Protein AF-A0A8H6BUA9-F1 (afdb_monomer_lite)

pLDDT: mean 86.62, std 16.46, range [38.44, 98.5]

Radius of gyration: 17.76 Å; chains: 1; bounding box: 55×34×54 Å

InterPro domains:
  IPR027417 P-loop containing nucleoside triphosphate hydrolase [G3DSA:3.40.50.300] (1-200)
  IPR027417 P-loop containing nucleoside triphosphate hydrolase [SSF52540] (1-150)
  IPR032319 Clp1, P-loop domain [PF16575] (4-194)
  IPR045116 Clp1/Grc3 [PTHR12755] (1-197)

Organism: Candida albicans (NCBI:txid5476)

Sequence (212 aa):
MIIGNKNTGKSTFCKSLINELLLTNPNRPVSYLEIDPGQSEYSTPCALSLSEIVQAQFGLVALPHKNNNIVKSRVEHYFGFTSAVNAPTRYVEIIEELFNHHQTKFSQRNHLIINTPGWVKGYGKELLNQITKIINPDKLILLSNNLNQEYPDNANILQDLTYQSLSIIPGVYQLSKYSAPQIRTINKLLYFHQTTQSEHLILMIIYWIPRH

Secondary structure (DSSP, 8-state):
-EEESTTSSHHHHHHHHHHHHHHH-TTS-EEEEE--TTS-SSSSTTEEEEEEE-S---S-TTS--TT-TTEEEEEEEE---SSGGGSHHHHHHHHHHHHHHHHHHTTTT-EEEEE--S--STHHHHHHHHHHHHH--SEEEEEES---TTSHHHHHHHTT---SEEEEEE---PPPSS-HHHHHHHHHHHHHT--SSSSSHHHHTTTTS---

Foldseek 3Di:
DEAAAPQLCLVVVLLVVQQVCCVVPLPFWAWEWELQLLQDQPDDRQKTKIFTARHRDDDGSLPPPLDPCRTVDMDIDRNPDRDCVVPVVVSLVRLLVRLVVCVVPPVVGHHYDYGHDNQQ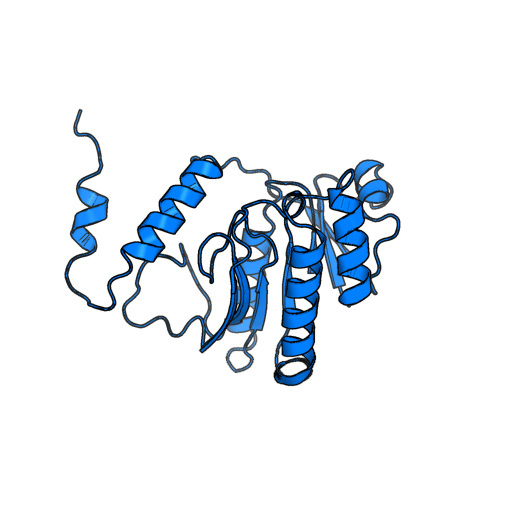DDVSLVSQLSSQVSNQEQEYEYADQDQDCPPPSNVSSPPNGHYNYYGYDHGDNDDDPDDSVRSSVVSNVSVVPNDNDDPPPVPPVVPPDPDD

Structure (mmCIF, N/CA/C/O backbone):
data_AF-A0A8H6BUA9-F1
#
_entry.id   AF-A0A8H6BUA9-F1
#
loop_
_atom_site.group_PDB
_atom_site.id
_atom_site.type_symbol
_atom_site.label_atom_id
_atom_site.label_alt_id
_atom_site.label_comp_id
_atom_site.label_asym_id
_atom_site.label_entity_id
_atom_site.label_seq_id
_atom_site.pdbx_PDB_ins_code
_atom_site.Cartn_x
_atom_site.Cartn_y
_atom_site.Cartn_z
_atom_site.occupancy
_atom_site.B_iso_or_equiv
_atom_site.auth_seq_id
_atom_site.auth_comp_id
_atom_site.auth_asym_id
_atom_site.auth_atom_id
_atom_site.pdbx_PDB_model_num
ATOM 1 N N . MET A 1 1 ? -6.323 6.403 -4.893 1.00 97.88 1 MET A N 1
ATOM 2 C CA . MET A 1 1 ? -5.193 5.446 -4.979 1.00 97.88 1 MET A CA 1
ATOM 3 C C . MET A 1 1 ? -3.937 6.179 -5.428 1.00 97.88 1 MET A C 1
ATOM 5 O O . MET A 1 1 ? -4.024 6.970 -6.359 1.00 97.88 1 MET A O 1
ATOM 9 N N . ILE A 1 2 ? -2.803 5.981 -4.749 1.00 98.19 2 ILE A N 1
ATOM 10 C CA . ILE A 1 2 ? -1.555 6.719 -4.999 1.00 98.19 2 ILE A CA 1
ATOM 11 C C . ILE A 1 2 ? -0.558 5.793 -5.697 1.00 98.19 2 ILE A C 1
ATOM 13 O O . ILE A 1 2 ? -0.227 4.744 -5.151 1.00 98.19 2 ILE A O 1
ATOM 17 N N . ILE A 1 3 ? -0.047 6.184 -6.866 1.00 97.56 3 ILE A N 1
ATOM 18 C CA . ILE A 1 3 ? 0.919 5.426 -7.676 1.00 97.56 3 ILE A CA 1
ATOM 19 C C . ILE A 1 3 ? 2.153 6.266 -8.025 1.00 97.56 3 ILE A C 1
ATOM 21 O O . ILE A 1 3 ? 2.185 7.484 -7.850 1.00 97.56 3 ILE A O 1
ATOM 25 N N . GLY A 1 4 ? 3.200 5.604 -8.511 1.00 95.94 4 GLY A N 1
ATOM 26 C CA . GLY A 1 4 ? 4.440 6.244 -8.949 1.00 95.94 4 GLY A CA 1
ATOM 27 C C . GLY A 1 4 ? 5.669 5.389 -8.664 1.00 95.94 4 GLY A C 1
ATOM 28 O O . GLY A 1 4 ? 5.615 4.424 -7.896 1.00 95.94 4 GLY A O 1
ATOM 29 N N . ASN A 1 5 ? 6.797 5.766 -9.263 1.00 93.31 5 ASN A N 1
ATOM 30 C CA . ASN A 1 5 ? 8.077 5.069 -9.116 1.00 93.31 5 ASN A CA 1
ATOM 31 C C . ASN A 1 5 ? 8.525 4.916 -7.648 1.00 93.31 5 ASN A C 1
ATOM 33 O O . ASN A 1 5 ? 7.989 5.522 -6.715 1.00 93.31 5 ASN A O 1
ATOM 37 N N . LYS A 1 6 ? 9.534 4.072 -7.412 1.00 90.06 6 LYS A N 1
ATOM 38 C CA . LYS A 1 6 ? 10.192 3.994 -6.099 1.00 90.06 6 LYS A CA 1
ATOM 39 C C . LYS A 1 6 ? 10.720 5.377 -5.697 1.00 90.06 6 LYS A C 1
ATOM 41 O O . LYS A 1 6 ? 11.181 6.133 -6.544 1.00 90.06 6 LYS A O 1
ATOM 46 N N . ASN A 1 7 ? 10.661 5.675 -4.401 1.00 87.81 7 ASN A N 1
ATOM 47 C CA . ASN A 1 7 ? 11.198 6.903 -3.805 1.00 87.81 7 ASN A CA 1
ATOM 48 C C . ASN A 1 7 ? 10.575 8.213 -4.327 1.00 87.81 7 ASN A C 1
ATOM 50 O O . ASN A 1 7 ? 11.215 9.250 -4.242 1.00 87.81 7 ASN A O 1
ATOM 54 N N . THR A 1 8 ? 9.335 8.190 -4.829 1.00 92.62 8 THR A N 1
ATOM 55 C CA . THR A 1 8 ? 8.596 9.409 -5.223 1.00 92.62 8 THR A CA 1
ATOM 56 C C . THR A 1 8 ? 7.847 10.084 -4.068 1.00 92.62 8 THR A C 1
ATOM 58 O O . THR A 1 8 ? 7.179 11.091 -4.281 1.00 92.62 8 THR A O 1
ATOM 61 N N . GLY A 1 9 ? 7.909 9.525 -2.853 1.00 92.38 9 GLY A N 1
ATOM 62 C CA . GLY A 1 9 ? 7.227 10.068 -1.672 1.00 92.38 9 GLY A CA 1
ATOM 63 C C . GLY A 1 9 ? 5.793 9.571 -1.441 1.00 92.38 9 GLY A C 1
ATOM 64 O O . GLY A 1 9 ? 5.068 10.204 -0.683 1.00 92.38 9 GLY A O 1
ATOM 65 N N . LYS A 1 10 ? 5.371 8.444 -2.040 1.00 94.19 10 LYS A N 1
ATOM 66 C CA . LYS A 1 10 ? 3.991 7.911 -1.919 1.00 94.19 10 LYS A CA 1
ATOM 67 C C . LYS A 1 10 ? 3.507 7.743 -0.477 1.00 94.19 10 LYS A C 1
ATOM 69 O O . LYS A 1 10 ? 2.462 8.286 -0.133 1.00 94.19 10 LYS A O 1
ATOM 74 N N . SER A 1 11 ? 4.274 7.059 0.373 1.00 91.62 11 SER A N 1
ATOM 75 C CA . SER A 1 11 ? 3.901 6.845 1.779 1.00 91.62 11 SER A CA 1
ATOM 76 C C . SER A 1 11 ? 3.849 8.159 2.565 1.00 91.62 11 SER A C 1
ATOM 78 O O . SER A 1 11 ? 2.960 8.357 3.388 1.00 91.62 11 SER A O 1
ATOM 80 N N . THR A 1 12 ? 4.753 9.102 2.272 1.00 91.88 12 THR A N 1
ATOM 81 C CA . THR A 1 12 ? 4.720 10.453 2.855 1.00 91.88 12 THR A CA 1
ATOM 82 C C . THR A 1 12 ? 3.460 11.200 2.435 1.00 91.88 12 THR A C 1
ATOM 84 O O . THR A 1 12 ? 2.757 11.725 3.290 1.00 91.88 12 THR A O 1
ATOM 87 N N . PHE A 1 13 ? 3.135 11.196 1.140 1.00 95.06 13 PHE A N 1
ATOM 88 C CA . PHE A 1 13 ? 1.928 11.825 0.615 1.00 95.06 13 PHE A CA 1
ATOM 89 C C . PHE A 1 13 ? 0.665 11.223 1.236 1.00 95.06 13 PHE A C 1
ATOM 91 O O . PHE A 1 13 ? -0.213 11.965 1.668 1.00 95.06 13 PHE A O 1
ATOM 98 N N . CYS A 1 14 ? 0.591 9.891 1.347 1.00 95.19 14 CYS A N 1
ATOM 99 C CA . CYS A 1 14 ? -0.528 9.218 2.002 1.00 95.19 14 CYS A CA 1
ATOM 100 C C . CYS A 1 14 ? -0.689 9.686 3.449 1.00 95.19 14 CYS A C 1
ATOM 102 O O . CYS A 1 14 ? -1.788 10.062 3.836 1.00 95.19 14 CYS A O 1
ATOM 104 N N . LYS A 1 15 ? 0.396 9.737 4.230 1.00 92.75 15 LYS A N 1
ATOM 105 C CA . LYS A 1 15 ? 0.356 10.226 5.615 1.00 92.75 15 LYS A CA 1
ATOM 106 C C . LYS A 1 15 ? -0.071 11.681 5.729 1.00 92.75 15 LYS A C 1
ATOM 108 O O . LYS A 1 15 ? -0.913 11.999 6.563 1.00 92.75 15 LYS A O 1
ATOM 113 N N . SER A 1 16 ? 0.476 12.556 4.890 1.00 94.50 16 SER A N 1
ATOM 114 C CA . SER A 1 16 ? 0.070 13.962 4.854 1.00 94.50 16 SER A CA 1
ATOM 115 C C . SER A 1 16 ? -1.417 14.105 4.531 1.00 94.50 16 SER A C 1
ATOM 117 O O . SER A 1 16 ? -2.098 14.881 5.193 1.00 94.50 16 SER A O 1
ATOM 119 N N . LEU A 1 17 ? -1.931 13.321 3.578 1.00 96.19 17 LEU A N 1
ATOM 120 C CA . LEU A 1 17 ? -3.345 13.329 3.204 1.00 96.19 17 LEU A CA 1
ATOM 121 C C . LEU A 1 17 ? -4.248 12.761 4.309 1.00 96.19 17 LEU A C 1
ATOM 123 O O . LEU A 1 17 ? -5.286 13.341 4.594 1.00 96.19 17 LEU A O 1
ATOM 127 N N . ILE A 1 18 ? -3.855 11.664 4.965 1.00 95.88 18 ILE A N 1
ATOM 128 C CA . ILE A 1 18 ? -4.584 11.115 6.121 1.00 95.88 18 ILE A CA 1
ATOM 129 C C . ILE A 1 18 ? -4.688 12.171 7.224 1.00 95.88 18 ILE A C 1
ATOM 131 O O . ILE A 1 18 ? -5.774 12.410 7.746 1.00 95.88 18 ILE A O 1
ATOM 135 N N . ASN A 1 19 ? -3.567 12.813 7.563 1.00 95.62 19 ASN A N 1
ATOM 136 C CA . ASN A 1 19 ? -3.536 13.840 8.597 1.00 95.62 19 ASN A CA 1
ATOM 137 C C . ASN A 1 19 ? -4.414 15.036 8.230 1.00 95.62 19 ASN A C 1
ATOM 139 O O . ASN A 1 19 ? -5.155 15.506 9.083 1.00 95.62 19 ASN A O 1
ATOM 143 N N . GLU A 1 20 ? -4.355 15.509 6.984 1.00 96.56 20 GLU A N 1
ATOM 144 C CA . GLU A 1 20 ? -5.219 16.594 6.512 1.00 96.56 20 GLU A CA 1
ATOM 145 C C . GLU A 1 20 ? -6.697 16.224 6.675 1.00 96.56 20 GLU A C 1
ATOM 147 O O . GLU A 1 20 ? -7.426 16.950 7.346 1.00 96.56 20 GLU A O 1
ATOM 152 N N . LEU A 1 21 ? -7.119 15.056 6.186 1.00 96.62 21 LEU A N 1
ATOM 153 C CA . LEU A 1 21 ? -8.517 14.631 6.271 1.00 96.62 21 LEU A CA 1
ATOM 154 C C . LEU A 1 21 ? -9.011 14.504 7.716 1.00 96.62 21 LEU A C 1
ATOM 156 O O . LEU A 1 21 ? -10.140 14.900 8.004 1.00 96.62 21 LEU A O 1
ATOM 160 N N . LEU A 1 22 ? -8.180 13.972 8.617 1.00 95.69 22 LEU A N 1
ATOM 161 C CA . LEU A 1 22 ? -8.516 13.821 10.036 1.00 95.69 22 LEU A CA 1
ATOM 162 C C . LEU A 1 22 ? -8.552 15.162 10.774 1.00 95.69 22 LEU A C 1
ATOM 164 O O . LEU A 1 22 ? -9.380 15.344 11.658 1.00 95.69 22 LEU A O 1
ATOM 168 N N . LEU A 1 23 ? -7.675 16.105 10.428 1.00 95.50 23 LEU A N 1
ATOM 169 C CA . LEU A 1 23 ? -7.678 17.441 11.029 1.00 95.50 23 LEU A CA 1
ATOM 170 C C . LEU A 1 23 ? -8.853 18.282 10.518 1.00 95.50 23 LEU A C 1
ATOM 172 O O . LEU A 1 23 ? -9.468 19.003 11.301 1.00 95.50 23 LEU A O 1
ATOM 176 N N . THR A 1 24 ? -9.196 18.155 9.236 1.00 96.56 24 THR A N 1
ATOM 177 C CA . THR A 1 24 ? -10.334 18.845 8.617 1.00 96.56 24 THR A CA 1
ATOM 178 C C . THR A 1 24 ? -11.670 18.226 9.043 1.00 96.56 24 THR A C 1
ATOM 180 O O . THR A 1 24 ? -12.649 18.947 9.225 1.00 96.56 24 THR A O 1
ATOM 183 N N . ASN A 1 25 ? -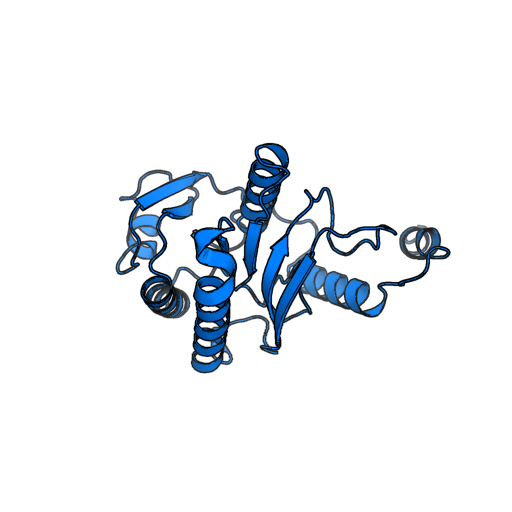11.729 16.905 9.258 1.00 94.62 25 ASN A N 1
ATOM 184 C CA . ASN A 1 25 ? -12.937 16.183 9.674 1.00 94.62 25 ASN A CA 1
ATOM 185 C C . ASN A 1 25 ? -12.674 15.233 10.863 1.00 94.62 25 ASN A C 1
ATOM 187 O O . ASN A 1 25 ? -12.710 14.012 10.688 1.00 94.62 25 ASN A O 1
ATOM 191 N N . PRO A 1 26 ? -12.502 15.749 12.095 1.00 90.38 26 PRO A N 1
ATOM 192 C CA . PRO A 1 26 ? -12.100 14.940 13.257 1.00 90.38 26 PRO A CA 1
ATOM 193 C C . PRO A 1 26 ? -13.040 13.783 13.617 1.00 90.38 26 PRO A C 1
ATOM 195 O O . PRO A 1 26 ? -12.622 12.803 14.226 1.00 90.38 26 PRO A O 1
ATOM 198 N N . ASN A 1 27 ? -14.313 13.874 13.227 1.00 91.69 27 ASN A N 1
ATOM 199 C CA . ASN A 1 27 ? -15.322 12.850 13.506 1.00 91.69 27 ASN A CA 1
ATOM 200 C C . ASN A 1 27 ? -15.403 11.758 12.427 1.00 91.69 27 ASN A C 1
ATOM 202 O O . ASN A 1 27 ? -16.223 10.846 12.547 1.00 91.69 27 ASN A O 1
ATOM 206 N N . ARG A 1 28 ? -14.599 11.850 11.360 1.00 94.75 28 ARG A N 1
ATOM 207 C CA . ARG A 1 28 ? -14.626 10.917 10.233 1.00 94.75 28 ARG A CA 1
ATOM 208 C C . ARG A 1 28 ? -13.296 10.163 10.133 1.00 94.75 28 ARG A C 1
ATOM 210 O O . ARG A 1 28 ? -12.316 10.731 9.657 1.00 94.75 28 ARG A O 1
ATOM 217 N N . PRO A 1 29 ? -13.257 8.879 10.528 1.00 95.25 29 PRO A N 1
ATOM 218 C CA . PRO A 1 29 ? -12.081 8.043 10.338 1.00 95.25 29 PRO A CA 1
ATOM 219 C C . PRO A 1 29 ? -11.667 7.929 8.867 1.00 95.25 29 PRO A C 1
ATOM 221 O O . PRO A 1 29 ? -12.485 8.033 7.947 1.00 95.25 29 PRO A O 1
ATOM 224 N N . VAL A 1 30 ? -10.387 7.639 8.650 1.00 97.06 30 VAL A N 1
ATOM 225 C CA . VAL A 1 30 ? -9.812 7.395 7.326 1.00 97.06 30 VAL A CA 1
ATOM 226 C C . VAL A 1 30 ? -9.397 5.936 7.230 1.00 97.06 30 VAL A C 1
ATOM 228 O O . VAL A 1 30 ? -8.660 5.427 8.071 1.00 97.06 30 VAL A O 1
ATOM 231 N N . SER A 1 31 ? -9.857 5.248 6.192 1.00 97.62 31 SER A N 1
ATOM 232 C CA . SER A 1 31 ? -9.409 3.898 5.881 1.00 97.62 31 SER A CA 1
ATOM 233 C C . SER A 1 31 ? -8.118 3.970 5.069 1.00 97.62 31 SER A C 1
ATOM 235 O O . SER A 1 31 ? -8.053 4.637 4.038 1.00 97.62 31 SER A O 1
ATOM 237 N N . TYR A 1 32 ? -7.082 3.277 5.530 1.00 97.06 32 TYR A N 1
ATOM 238 C CA . TYR A 1 32 ? -5.787 3.193 4.869 1.00 97.06 32 TYR A CA 1
ATOM 239 C C . TYR A 1 32 ? -5.502 1.755 4.446 1.00 97.06 32 TYR A C 1
ATOM 241 O O . TYR A 1 32 ? -5.362 0.874 5.293 1.00 97.06 32 TYR A O 1
ATOM 249 N N . LEU A 1 33 ? -5.425 1.525 3.138 1.00 97.62 33 LEU A N 1
ATOM 250 C CA . LEU A 1 33 ? -5.059 0.247 2.542 1.00 97.62 33 LEU A CA 1
ATOM 251 C C . LEU A 1 33 ? -3.597 0.305 2.083 1.00 97.62 33 LEU A C 1
ATOM 253 O O . LEU A 1 33 ? -3.255 0.978 1.110 1.00 97.62 33 LEU A O 1
ATOM 257 N N . GLU A 1 34 ? -2.737 -0.406 2.801 1.00 95.50 34 GLU A N 1
ATOM 258 C CA . GLU A 1 34 ? -1.325 -0.572 2.472 1.00 95.50 34 GLU A CA 1
ATOM 259 C C . GLU A 1 34 ? -1.146 -1.833 1.635 1.00 95.50 34 GLU A C 1
ATOM 261 O O . GLU A 1 34 ? -1.361 -2.941 2.139 1.00 95.50 34 GLU A O 1
ATOM 266 N N . ILE A 1 35 ? -0.739 -1.661 0.375 1.00 96.25 35 ILE A N 1
ATOM 267 C CA . ILE A 1 35 ? -0.428 -2.780 -0.516 1.00 96.25 35 ILE A CA 1
ATOM 268 C C . ILE A 1 35 ? 1.068 -2.870 -0.866 1.00 96.25 35 ILE A C 1
ATOM 270 O O . ILE A 1 35 ? 1.443 -3.696 -1.685 1.00 96.25 35 ILE A O 1
ATOM 274 N N . ASP A 1 36 ? 1.961 -2.078 -0.262 1.00 93.94 36 ASP A N 1
ATOM 275 C CA . ASP A 1 36 ? 3.414 -2.276 -0.358 1.00 93.94 36 ASP A CA 1
ATOM 276 C C . ASP A 1 36 ? 3.937 -3.131 0.818 1.00 93.94 36 ASP A C 1
ATOM 278 O O . ASP A 1 36 ? 4.215 -2.609 1.904 1.00 93.94 36 ASP A O 1
ATOM 282 N N . PRO A 1 37 ? 4.174 -4.444 0.625 1.00 90.75 37 PRO A N 1
ATOM 283 C CA . PRO A 1 37 ? 4.696 -5.295 1.693 1.00 90.75 37 PRO A CA 1
ATOM 284 C C . PRO A 1 37 ? 6.171 -4.998 2.017 1.00 90.75 37 PRO A C 1
ATOM 286 O O . PRO A 1 37 ? 6.724 -5.497 2.999 1.00 90.75 37 PRO A O 1
ATOM 289 N N . GLY A 1 38 ? 6.859 -4.217 1.179 1.00 87.69 38 GLY A N 1
ATOM 290 C CA . GLY A 1 38 ? 8.249 -3.837 1.362 1.00 87.69 38 GLY A CA 1
ATOM 291 C C . GLY A 1 38 ? 8.453 -2.695 2.355 1.00 87.69 38 GLY A C 1
ATOM 292 O O . GLY A 1 38 ? 9.590 -2.531 2.813 1.00 87.69 38 GLY A O 1
ATOM 293 N N . GLN A 1 39 ? 7.412 -1.919 2.672 1.00 77.69 39 GLN A N 1
ATOM 294 C CA . GLN A 1 39 ? 7.463 -0.760 3.574 1.00 77.69 39 GLN A CA 1
ATOM 295 C C . GLN A 1 39 ? 6.187 -0.626 4.429 1.00 77.69 39 GLN A C 1
ATOM 297 O O . GLN A 1 39 ? 5.646 0.466 4.571 1.00 77.69 39 GLN A O 1
ATOM 302 N N . SER A 1 40 ? 5.733 -1.728 5.035 1.00 77.00 40 SER A N 1
ATOM 303 C CA . SER A 1 40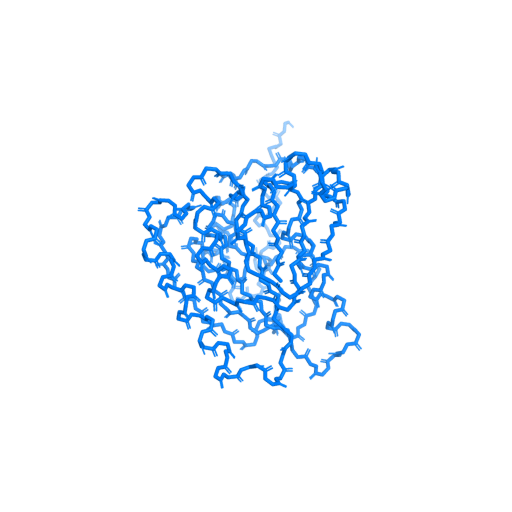 ? 4.610 -1.736 5.984 1.00 77.00 40 SER A CA 1
ATOM 304 C C . SER A 1 40 ? 4.834 -0.737 7.131 1.00 77.00 40 SER A C 1
ATOM 306 O O . SER A 1 40 ? 5.886 -0.762 7.780 1.00 77.00 40 SER A O 1
ATOM 308 N N . GLU A 1 41 ? 3.849 0.134 7.378 1.00 71.50 41 GLU A N 1
ATOM 309 C CA . GLU A 1 41 ? 3.939 1.186 8.401 1.00 71.50 41 GLU A CA 1
ATOM 310 C C . GLU A 1 41 ? 2.966 0.998 9.569 1.00 71.50 41 GLU A C 1
ATOM 312 O O . GLU A 1 41 ? 3.363 1.148 10.719 1.00 71.50 41 GLU A O 1
ATOM 317 N N . TYR A 1 42 ? 1.715 0.622 9.287 1.00 75.81 42 TYR A N 1
ATOM 318 C CA . TYR A 1 42 ? 0.659 0.398 10.290 1.00 75.81 42 TYR A CA 1
ATOM 319 C C . TYR A 1 42 ? 0.388 -1.083 10.564 1.00 75.81 42 TYR A C 1
ATOM 321 O O . TYR A 1 42 ? -0.608 -1.436 11.198 1.00 75.81 42 TYR A O 1
ATOM 329 N N . SER A 1 43 ? 1.242 -1.957 10.048 1.00 83.50 43 SER A N 1
ATOM 330 C CA . SER A 1 43 ? 1.034 -3.399 10.008 1.00 83.50 43 SER A CA 1
ATOM 331 C C . SER A 1 43 ? 2.307 -4.160 10.314 1.00 83.50 43 SER A C 1
ATOM 333 O O . SER A 1 43 ? 3.408 -3.604 10.382 1.00 83.50 43 SER A O 1
ATOM 335 N N . THR A 1 44 ? 2.133 -5.457 10.530 1.00 87.75 44 THR A N 1
ATOM 336 C CA . THR A 1 44 ? 3.245 -6.385 10.699 1.00 87.75 44 THR A CA 1
ATOM 337 C C . THR A 1 44 ? 4.164 -6.330 9.466 1.00 87.75 44 THR A C 1
ATOM 339 O O . THR A 1 44 ? 3.675 -6.226 8.336 1.00 87.75 44 THR A O 1
ATOM 342 N N . PRO A 1 45 ? 5.500 -6.406 9.624 1.00 89.12 45 PRO A N 1
ATOM 343 C CA . PRO A 1 45 ? 6.406 -6.411 8.481 1.00 89.12 45 PRO A CA 1
ATOM 344 C C . PRO A 1 45 ? 6.052 -7.497 7.456 1.00 89.12 45 PRO A C 1
ATOM 346 O O . PRO A 1 45 ? 5.851 -8.655 7.821 1.00 89.12 45 PRO A O 1
ATOM 349 N N . CYS A 1 46 ? 6.080 -7.149 6.166 1.00 91.44 46 CYS A N 1
ATOM 350 C CA . CYS A 1 46 ? 5.713 -8.043 5.054 1.00 91.44 46 CYS A CA 1
ATOM 351 C C . CYS A 1 46 ? 4.226 -8.443 5.034 1.00 91.44 46 CYS A C 1
ATOM 353 O O . CYS A 1 46 ? 3.887 -9.507 4.510 1.00 91.44 46 CYS A O 1
ATOM 355 N N . ALA A 1 47 ? 3.345 -7.618 5.602 1.00 93.31 47 ALA A N 1
ATOM 356 C CA . ALA A 1 47 ? 1.898 -7.764 5.487 1.00 93.31 47 ALA A CA 1
ATOM 357 C C . ALA A 1 47 ? 1.302 -6.698 4.560 1.00 93.31 47 ALA A C 1
ATOM 359 O O . ALA A 1 47 ? 1.862 -5.608 4.403 1.00 93.31 47 ALA A O 1
ATOM 360 N N . LEU A 1 48 ? 0.146 -7.029 3.985 1.00 96.19 48 LEU A N 1
ATOM 361 C CA . LEU A 1 48 ? -0.786 -6.058 3.409 1.00 96.19 48 LEU A CA 1
ATOM 362 C C . LEU A 1 48 ? -1.904 -5.838 4.425 1.00 96.19 48 LEU A C 1
ATOM 364 O O . LEU A 1 48 ? -2.287 -6.778 5.130 1.00 96.19 48 LEU A O 1
ATOM 368 N N . SER A 1 49 ? -2.418 -4.618 4.528 1.00 96.19 49 SER A N 1
ATOM 369 C CA . SER A 1 49 ? -3.342 -4.283 5.615 1.00 96.19 49 SER A CA 1
ATOM 370 C C . SER A 1 49 ? -4.332 -3.190 5.266 1.00 96.19 49 SER A C 1
ATOM 372 O O . SER A 1 49 ? -3.963 -2.201 4.638 1.00 96.19 49 SER A O 1
ATOM 374 N N . LEU A 1 50 ? -5.546 -3.326 5.791 1.00 97.12 50 LEU A N 1
ATOM 375 C CA . LEU A 1 50 ? -6.556 -2.282 5.884 1.00 97.12 50 LEU A CA 1
ATOM 376 C C . LEU A 1 50 ? -6.645 -1.798 7.338 1.00 97.12 50 LEU A C 1
ATOM 378 O O . LEU A 1 50 ? -6.995 -2.573 8.229 1.00 97.12 50 LEU A O 1
ATOM 382 N N . SER A 1 51 ? -6.372 -0.517 7.567 1.00 94.81 51 SER A N 1
ATOM 383 C CA . SER A 1 51 ? -6.394 0.115 8.891 1.00 94.81 51 SER A CA 1
ATOM 384 C C . SER A 1 51 ? -7.422 1.245 8.948 1.00 94.81 51 SER A C 1
ATOM 386 O O . SER A 1 51 ? -7.484 2.075 8.046 1.00 94.81 51 SER A O 1
ATOM 388 N N . GLU A 1 52 ? -8.212 1.310 10.018 1.00 95.00 52 GLU A N 1
ATOM 389 C CA . GLU A 1 52 ? -9.086 2.445 10.342 1.00 95.00 52 GLU A CA 1
ATOM 390 C C . GLU A 1 52 ? -8.305 3.439 11.210 1.00 95.00 52 GLU A C 1
ATOM 392 O O . GLU A 1 52 ? -8.087 3.200 12.400 1.00 95.00 52 GLU A O 1
ATOM 397 N N . ILE A 1 53 ? -7.865 4.543 10.607 1.00 93.81 53 ILE A N 1
ATOM 398 C CA . ILE A 1 53 ? -7.099 5.598 11.271 1.00 93.81 53 ILE A CA 1
ATOM 399 C C . ILE A 1 53 ? -8.062 6.647 11.829 1.00 93.81 53 ILE A C 1
ATOM 401 O O . ILE A 1 53 ? -8.911 7.162 11.100 1.00 93.81 53 ILE A O 1
ATOM 405 N N . VAL A 1 54 ? -7.930 6.973 13.114 1.00 93.56 54 VAL A N 1
ATOM 406 C CA . VAL A 1 54 ? -8.817 7.916 13.823 1.00 93.56 54 VAL A CA 1
ATOM 407 C C . VAL A 1 54 ? -8.087 9.111 14.434 1.00 93.56 54 VAL A C 1
ATOM 409 O O . VAL A 1 54 ? -8.734 10.027 14.927 1.00 93.56 54 VAL A O 1
ATOM 412 N N . GLN A 1 55 ? -6.754 9.137 14.395 1.00 91.25 55 GLN A N 1
ATOM 413 C CA . GLN A 1 55 ? -5.961 10.250 14.912 1.00 91.25 55 GLN A CA 1
ATOM 414 C C . GLN A 1 55 ? -4.788 10.561 13.982 1.00 91.25 55 GLN A C 1
ATOM 416 O O . GLN A 1 55 ? -4.138 9.651 13.468 1.00 91.25 55 GLN A O 1
ATOM 421 N N . ALA A 1 56 ? -4.521 11.852 13.770 1.00 90.56 56 ALA A N 1
ATOM 422 C CA . ALA A 1 56 ? -3.379 12.300 12.983 1.00 90.56 56 ALA A CA 1
ATOM 423 C C . ALA A 1 56 ? -2.064 11.845 13.630 1.00 90.56 56 ALA A C 1
ATOM 425 O O . ALA A 1 56 ? -1.899 11.903 14.852 1.00 90.56 56 ALA A O 1
ATOM 426 N N . GLN A 1 57 ? -1.112 11.423 12.801 1.00 82.62 57 GLN A N 1
ATOM 427 C CA . GLN A 1 57 ? 0.181 10.940 13.256 1.00 82.62 57 GLN A CA 1
ATOM 428 C C . GLN A 1 57 ? 1.314 11.856 12.806 1.00 82.62 57 GLN A C 1
ATOM 430 O O . GLN A 1 57 ? 1.520 12.089 11.614 1.00 82.62 57 GLN A O 1
ATOM 435 N N . PHE A 1 58 ? 2.126 12.280 13.770 1.00 80.25 58 PHE A N 1
ATOM 436 C CA . PHE A 1 58 ? 3.366 13.007 13.528 1.00 80.25 58 PHE A CA 1
ATOM 437 C C . PHE A 1 58 ? 4.557 12.138 13.948 1.00 80.25 58 PHE A C 1
ATOM 439 O O . PHE A 1 58 ? 4.576 11.593 15.049 1.00 80.25 58 PHE A O 1
ATOM 446 N N . GLY A 1 59 ? 5.550 11.994 13.068 1.00 73.81 59 GLY A N 1
ATOM 447 C CA . GLY A 1 59 ? 6.724 11.148 13.314 1.00 73.81 59 GLY A CA 1
ATOM 448 C C . GLY A 1 59 ? 6.538 9.671 12.935 1.00 73.81 59 GLY A C 1
ATOM 449 O O . GLY A 1 59 ? 5.665 9.315 12.141 1.00 73.81 59 GLY A O 1
ATOM 450 N N . LEU A 1 60 ? 7.423 8.811 13.453 1.00 64.81 60 LEU A N 1
ATOM 451 C CA . LEU A 1 60 ? 7.459 7.375 13.144 1.00 64.81 60 LEU A CA 1
ATOM 452 C C . LEU A 1 60 ? 6.335 6.621 13.878 1.00 64.81 60 LEU A C 1
ATOM 454 O O . LEU A 1 60 ? 6.224 6.761 15.094 1.00 64.81 60 LEU A O 1
ATOM 458 N N . VAL A 1 61 ? 5.577 5.764 13.166 1.00 59.62 61 VAL A N 1
ATOM 459 C CA . VAL A 1 61 ? 4.502 4.908 13.748 1.00 59.62 61 VAL A CA 1
ATOM 460 C C . VAL A 1 61 ? 5.025 4.075 14.916 1.00 59.62 61 VAL A C 1
ATOM 462 O O . VAL A 1 61 ? 4.330 3.806 15.887 1.00 59.62 61 VAL A O 1
ATOM 465 N N . ALA A 1 62 ? 6.277 3.653 14.797 1.00 54.16 62 ALA A N 1
ATOM 466 C CA . ALA A 1 62 ? 6.862 2.588 15.581 1.00 54.16 62 ALA A CA 1
ATOM 467 C C . ALA A 1 62 ? 7.452 3.050 16.930 1.00 54.16 62 ALA A C 1
ATOM 469 O O . ALA A 1 62 ? 8.081 2.256 17.627 1.00 54.16 62 ALA A O 1
ATOM 470 N N . LEU A 1 63 ? 7.248 4.315 17.314 1.00 52.81 63 LEU A N 1
ATOM 471 C CA . LEU A 1 63 ? 7.495 4.753 18.684 1.00 52.81 63 LEU A CA 1
ATOM 472 C C . LEU A 1 63 ? 6.239 4.470 19.520 1.00 52.81 63 LEU A C 1
ATOM 474 O O . LEU A 1 63 ? 5.183 5.026 19.209 1.00 52.81 63 LEU A O 1
ATOM 478 N N . PRO A 1 64 ? 6.326 3.641 20.579 1.00 44.75 64 PRO A N 1
ATOM 479 C CA . PRO A 1 64 ? 5.213 3.424 21.488 1.00 44.75 64 PRO A CA 1
ATOM 480 C C . PRO A 1 64 ? 4.954 4.730 22.238 1.00 44.75 64 PRO A C 1
ATOM 482 O O . PRO A 1 64 ? 5.565 5.029 23.263 1.00 44.75 64 PRO A O 1
ATOM 485 N N . HIS A 1 65 ? 4.066 5.558 21.700 1.00 46.19 65 HIS A N 1
ATOM 486 C CA . HIS A 1 65 ? 3.473 6.626 22.478 1.00 46.19 65 HIS A CA 1
ATOM 487 C C . HIS A 1 65 ? 2.369 5.986 23.314 1.00 46.19 65 HIS A C 1
ATOM 489 O O . HIS A 1 65 ? 1.484 5.325 22.769 1.00 46.19 65 HIS A O 1
ATOM 495 N N . LYS A 1 66 ? 2.451 6.168 24.637 1.00 41.00 66 LYS A N 1
ATOM 496 C CA . LYS A 1 66 ? 1.677 5.471 25.682 1.00 41.00 66 LYS A CA 1
ATOM 497 C C . LYS A 1 66 ? 0.148 5.418 25.487 1.00 41.00 66 LYS A C 1
ATOM 499 O O . LYS A 1 66 ? -0.491 4.677 26.214 1.00 41.00 66 LYS A O 1
ATOM 504 N N . ASN A 1 67 ? -0.424 6.162 24.534 1.00 45.50 67 ASN A N 1
ATOM 505 C CA . ASN A 1 67 ? -1.865 6.362 24.340 1.00 45.50 67 ASN A CA 1
ATOM 506 C C . ASN A 1 67 ? -2.315 6.371 22.860 1.00 45.50 67 ASN A C 1
ATOM 508 O O . ASN A 1 67 ? -3.345 6.964 22.545 1.00 45.50 67 ASN A O 1
ATOM 512 N N . ASN A 1 68 ? -1.563 5.789 21.920 1.00 57.84 68 ASN A N 1
ATOM 513 C CA . ASN A 1 68 ? -1.892 5.933 20.496 1.00 57.84 68 ASN A CA 1
ATOM 514 C C . ASN A 1 68 ? -3.058 5.035 20.048 1.00 57.84 68 ASN A C 1
ATOM 516 O O . ASN A 1 68 ? -2.863 4.027 19.374 1.00 57.84 68 ASN A O 1
ATOM 520 N N . ASN A 1 69 ? -4.285 5.498 20.295 1.00 75.69 69 ASN A N 1
ATOM 521 C CA . ASN A 1 69 ? -5.504 5.063 19.606 1.00 75.69 69 ASN A CA 1
ATOM 522 C C . ASN A 1 69 ? -5.516 5.502 18.123 1.00 75.69 69 ASN A C 1
ATOM 524 O O . ASN A 1 69 ? -6.578 5.754 17.574 1.00 75.69 69 ASN A O 1
ATOM 528 N N . ILE A 1 70 ? -4.357 5.623 17.461 1.00 86.94 70 ILE A N 1
ATOM 529 C CA . ILE A 1 70 ? -4.250 6.075 16.064 1.00 86.94 70 ILE A CA 1
ATOM 530 C C . ILE A 1 70 ? -4.992 5.115 15.143 1.00 86.94 70 ILE A C 1
ATOM 532 O O . ILE A 1 70 ? -5.766 5.554 14.297 1.00 86.94 70 ILE A O 1
ATOM 536 N N . VAL A 1 71 ? -4.761 3.813 15.320 1.00 89.19 71 VAL A N 1
ATOM 537 C CA . VAL A 1 71 ? -5.434 2.754 14.570 1.00 89.19 71 VAL A CA 1
ATOM 538 C C . VAL A 1 71 ? -6.508 2.156 15.468 1.00 89.19 71 VAL A C 1
ATOM 540 O O . VAL A 1 71 ? -6.197 1.498 16.457 1.00 89.19 71 VAL A O 1
ATOM 543 N N . LYS A 1 72 ? -7.775 2.377 15.123 1.00 90.81 72 LYS A N 1
ATOM 544 C CA . LYS A 1 72 ? -8.919 1.854 15.881 1.00 90.81 72 LYS A CA 1
ATOM 545 C C . LYS A 1 72 ? -9.187 0.384 15.576 1.00 90.81 72 LYS A C 1
ATOM 547 O O . LYS A 1 72 ? -9.547 -0.381 16.466 1.00 90.81 72 LYS A O 1
ATOM 552 N N . SER A 1 73 ? -9.032 -0.009 14.317 1.00 91.25 73 SER A N 1
ATOM 553 C CA . SER A 1 73 ? -9.175 -1.393 13.877 1.00 91.25 73 SER A CA 1
ATOM 554 C C . SER A 1 73 ? -8.247 -1.681 12.699 1.00 91.25 73 SER A C 1
ATOM 556 O O . SER A 1 73 ? -7.910 -0.780 11.928 1.00 91.25 73 SER A O 1
ATOM 558 N N . ARG A 1 74 ? -7.797 -2.934 12.578 1.00 92.31 74 ARG A N 1
ATOM 559 C CA . ARG A 1 74 ? -6.907 -3.386 11.505 1.00 92.31 74 ARG A CA 1
ATOM 560 C C . ARG A 1 74 ? -7.275 -4.796 11.066 1.00 92.31 74 ARG A C 1
ATOM 562 O O . ARG A 1 74 ? -7.478 -5.670 11.905 1.00 92.31 74 ARG A O 1
ATOM 569 N N . VAL A 1 75 ? -7.296 -5.010 9.758 1.00 94.69 75 VAL A N 1
ATOM 570 C CA . VAL A 1 75 ? -7.300 -6.332 9.127 1.00 94.69 75 VAL A CA 1
ATOM 571 C C . VAL A 1 75 ? -6.020 -6.433 8.312 1.00 94.69 75 VAL A C 1
ATOM 573 O O . VAL A 1 75 ? -5.721 -5.540 7.524 1.00 94.69 75 VAL A O 1
ATOM 576 N N . GLU A 1 76 ? -5.231 -7.480 8.522 1.00 94.88 76 GLU A N 1
ATOM 577 C CA . GLU A 1 76 ? -3.979 -7.681 7.795 1.00 94.88 76 GLU A CA 1
ATOM 578 C C . GLU A 1 76 ? -3.789 -9.143 7.412 1.00 94.88 76 GLU A C 1
ATOM 580 O O . GLU A 1 76 ? -4.223 -10.045 8.125 1.00 94.88 76 GLU A O 1
ATOM 585 N N . HIS A 1 77 ? -3.108 -9.366 6.291 1.00 96.19 77 HIS A N 1
ATOM 586 C CA . HIS A 1 77 ? -2.729 -10.692 5.822 1.00 96.19 77 HIS A CA 1
ATOM 587 C C . HIS A 1 77 ? -1.212 -10.735 5.677 1.00 96.19 77 HIS A C 1
ATOM 589 O O . HIS A 1 77 ? -0.605 -9.917 4.977 1.00 96.19 77 HIS A O 1
ATOM 595 N N . TYR A 1 78 ? -0.586 -11.708 6.339 1.00 94.69 78 TYR A N 1
ATOM 596 C CA . TYR A 1 78 ? 0.852 -11.907 6.233 1.00 94.69 78 TYR A CA 1
ATOM 597 C C . TYR A 1 78 ? 1.209 -12.460 4.851 1.00 94.69 78 TYR A C 1
ATOM 599 O O . TYR A 1 78 ? 0.935 -13.622 4.536 1.00 94.69 78 TYR A O 1
ATOM 607 N N . PHE A 1 79 ? 1.841 -11.626 4.027 1.00 95.62 79 PHE A N 1
ATOM 608 C CA . PHE A 1 79 ? 2.250 -11.996 2.678 1.00 95.62 79 PHE A CA 1
ATOM 609 C C . PHE A 1 79 ? 3.572 -12.777 2.683 1.00 95.62 79 PHE A C 1
ATOM 611 O O . PHE A 1 79 ? 3.722 -13.748 1.943 1.00 95.62 79 PHE A O 1
ATOM 618 N N . GLY A 1 80 ? 4.511 -12.398 3.556 1.00 93.00 80 GLY A N 1
ATOM 619 C CA . GLY A 1 80 ? 5.777 -13.111 3.782 1.00 93.00 80 GLY A CA 1
ATOM 620 C C . GLY A 1 80 ? 6.923 -12.736 2.842 1.00 93.00 80 GLY A C 1
ATOM 621 O O . GLY A 1 80 ? 8.076 -13.058 3.120 1.00 93.00 80 GLY A O 1
ATOM 622 N N . PHE A 1 81 ? 6.645 -11.974 1.785 1.00 93.50 81 PHE A N 1
ATOM 623 C CA . PHE A 1 81 ? 7.659 -11.420 0.889 1.00 93.50 81 PHE A CA 1
ATOM 624 C C . PHE A 1 81 ? 7.656 -9.896 0.950 1.00 93.50 81 PHE A C 1
ATOM 626 O O . PHE A 1 81 ? 6.653 -9.278 1.271 1.00 93.50 81 PHE A O 1
ATOM 633 N N . THR A 1 82 ? 8.772 -9.264 0.592 1.00 90.94 82 THR A N 1
ATOM 634 C CA . THR A 1 82 ? 8.865 -7.787 0.518 1.00 90.94 82 THR A CA 1
ATOM 635 C C . THR A 1 82 ? 8.470 -7.239 -0.855 1.00 90.94 82 THR A C 1
ATOM 637 O O . THR A 1 82 ? 8.687 -6.067 -1.156 1.00 90.94 82 THR A O 1
ATOM 640 N N . SER A 1 83 ? 7.979 -8.118 -1.727 1.00 90.38 83 SER A N 1
ATOM 641 C CA . SER A 1 83 ? 7.924 -7.911 -3.162 1.00 90.38 83 SER A CA 1
ATOM 642 C C . SER A 1 83 ? 6.813 -8.794 -3.745 1.00 90.38 83 SER A C 1
ATOM 644 O O . SER A 1 83 ? 6.878 -10.018 -3.665 1.00 90.38 83 SER A O 1
ATOM 646 N N . ALA A 1 84 ? 5.779 -8.174 -4.323 1.00 89.00 84 ALA A N 1
ATOM 647 C CA . ALA A 1 84 ? 4.609 -8.857 -4.881 1.00 89.00 84 ALA A CA 1
ATOM 648 C C . ALA A 1 84 ? 4.923 -9.905 -5.974 1.00 89.00 84 ALA A C 1
ATOM 650 O O . ALA A 1 84 ? 4.206 -10.892 -6.083 1.00 89.00 84 ALA A O 1
ATOM 651 N N . VAL A 1 85 ? 6.025 -9.772 -6.729 1.00 89.88 85 VAL A N 1
ATOM 652 C CA . VAL A 1 85 ? 6.419 -10.727 -7.782 1.00 89.88 85 VAL A CA 1
ATOM 653 C C . VAL A 1 85 ? 6.775 -12.105 -7.232 1.00 89.88 85 VAL A C 1
ATOM 655 O O . VAL A 1 85 ? 6.819 -13.064 -7.991 1.00 89.88 85 VAL A O 1
ATOM 658 N N . ASN A 1 86 ? 7.038 -12.223 -5.928 1.00 92.81 86 ASN A N 1
ATOM 659 C CA . ASN A 1 86 ? 7.364 -13.505 -5.313 1.00 92.81 86 ASN A CA 1
ATOM 660 C C . ASN A 1 86 ? 6.146 -14.429 -5.178 1.00 92.81 86 ASN A C 1
ATOM 662 O O . ASN A 1 86 ? 6.319 -15.642 -5.144 1.00 92.81 86 ASN A O 1
ATOM 666 N N . ALA A 1 87 ? 4.935 -13.871 -5.104 1.00 95.81 87 ALA A N 1
ATOM 667 C CA . ALA A 1 87 ? 3.687 -14.629 -5.053 1.00 95.81 87 ALA A CA 1
ATOM 668 C C . ALA A 1 87 ? 2.528 -13.771 -5.608 1.00 95.81 87 ALA A C 1
ATOM 670 O O . ALA A 1 87 ? 1.666 -13.335 -4.844 1.00 95.81 87 ALA A O 1
ATOM 671 N N . PRO A 1 88 ? 2.518 -13.483 -6.924 1.00 95.62 88 PRO A N 1
ATOM 672 C CA . PRO A 1 88 ? 1.634 -12.484 -7.530 1.00 95.62 88 PRO A CA 1
ATOM 673 C C . PRO A 1 88 ? 0.147 -12.813 -7.376 1.00 95.62 88 PRO A C 1
ATOM 675 O O . PRO A 1 88 ? -0.625 -11.927 -7.030 1.00 95.62 88 PRO A O 1
ATOM 678 N N . THR A 1 89 ? -0.247 -14.078 -7.557 1.00 96.62 89 THR A N 1
ATOM 679 C CA . THR A 1 89 ? -1.642 -14.516 -7.386 1.00 96.62 89 THR A CA 1
ATOM 680 C C . THR A 1 89 ? -2.125 -14.252 -5.962 1.00 96.62 89 THR A C 1
ATOM 682 O O . THR A 1 89 ? -3.082 -13.514 -5.764 1.00 96.62 89 THR A O 1
ATOM 685 N N . ARG A 1 90 ? -1.369 -14.730 -4.964 1.00 97.44 90 ARG A N 1
ATOM 686 C CA . ARG A 1 90 ? -1.669 -14.510 -3.543 1.00 97.44 90 ARG A CA 1
ATOM 687 C C . ARG A 1 90 ? -1.699 -13.028 -3.169 1.00 97.44 90 ARG A C 1
ATOM 689 O O . ARG A 1 90 ? -2.482 -12.613 -2.324 1.00 97.44 90 ARG A O 1
ATOM 696 N N . TYR A 1 91 ? -0.820 -12.226 -3.764 1.00 97.62 91 TYR A N 1
ATOM 697 C CA . TYR A 1 91 ? -0.795 -10.784 -3.545 1.00 97.62 91 TYR A CA 1
ATOM 698 C C . TYR A 1 91 ? -2.097 -10.120 -4.016 1.00 97.62 91 TYR A C 1
ATOM 700 O O . TYR A 1 91 ? -2.663 -9.316 -3.280 1.00 97.62 91 TYR A O 1
ATOM 708 N N . VAL A 1 92 ? -2.589 -10.480 -5.206 1.00 97.81 92 VAL A N 1
ATOM 709 C CA . VAL A 1 92 ? -3.853 -9.958 -5.748 1.00 97.81 92 VAL A CA 1
ATOM 710 C C . VAL A 1 92 ? -5.056 -10.452 -4.937 1.00 97.81 92 VAL A C 1
ATOM 712 O O . VAL A 1 92 ? -5.896 -9.631 -4.581 1.00 97.81 92 VAL A O 1
ATOM 715 N N . GLU A 1 93 ? -5.093 -11.736 -4.562 1.00 98.25 93 GLU A N 1
ATOM 716 C CA . GLU A 1 93 ? -6.149 -12.322 -3.713 1.00 98.25 93 GLU A CA 1
ATOM 717 C C . GLU A 1 93 ? -6.294 -11.569 -2.382 1.00 98.25 93 GLU A C 1
ATOM 719 O O . GLU A 1 93 ? -7.388 -11.150 -2.014 1.00 98.25 93 GLU A O 1
ATOM 724 N N . ILE A 1 94 ? -5.178 -11.304 -1.690 1.00 98.31 94 ILE A N 1
ATOM 725 C CA . ILE A 1 94 ? -5.196 -10.546 -0.429 1.00 98.31 94 ILE A CA 1
ATOM 726 C C . ILE A 1 94 ? -5.755 -9.130 -0.637 1.00 98.31 94 ILE A C 1
ATOM 728 O O . ILE A 1 94 ? -6.497 -8.623 0.206 1.00 98.31 94 ILE A O 1
ATOM 732 N N . ILE A 1 95 ? -5.382 -8.455 -1.729 1.00 98.38 95 ILE A N 1
ATOM 733 C CA . ILE A 1 95 ? -5.870 -7.098 -2.015 1.00 98.38 95 ILE A CA 1
ATOM 734 C C . ILE A 1 95 ? -7.376 -7.110 -2.254 1.00 98.38 95 ILE A C 1
ATOM 736 O O . ILE A 1 95 ? -8.072 -6.237 -1.738 1.00 98.38 95 ILE A O 1
ATOM 740 N N . GLU A 1 96 ? -7.874 -8.086 -3.009 1.00 98.50 96 GLU A N 1
ATOM 741 C CA . GLU A 1 96 ? -9.300 -8.258 -3.265 1.00 98.50 96 GLU A CA 1
ATOM 742 C C . GLU A 1 96 ? -10.074 -8.517 -1.965 1.00 98.50 96 GLU A C 1
ATOM 744 O O . GLU A 1 96 ? -11.071 -7.844 -1.701 1.00 98.50 96 GLU A O 1
ATOM 749 N N . GLU A 1 97 ? -9.581 -9.400 -1.091 1.00 98.38 97 GLU A N 1
ATOM 750 C CA . GLU A 1 97 ? -10.178 -9.663 0.225 1.00 98.38 97 GLU A CA 1
ATOM 751 C C . GLU A 1 97 ? -10.233 -8.403 1.105 1.00 98.38 97 GLU A C 1
ATOM 753 O O . GLU A 1 97 ? -11.288 -8.060 1.652 1.00 98.38 97 GLU A O 1
ATOM 758 N N . LEU A 1 98 ? -9.119 -7.670 1.214 1.00 98.19 98 LEU A N 1
ATOM 759 C CA . LEU A 1 98 ? -9.043 -6.430 1.992 1.00 98.19 98 LEU A CA 1
ATOM 760 C C . LEU A 1 98 ? -9.949 -5.335 1.415 1.00 98.19 98 LEU A C 1
ATOM 762 O O . LEU A 1 98 ? -10.610 -4.614 2.168 1.00 98.19 98 LEU A O 1
ATOM 766 N N . PHE A 1 99 ? -10.013 -5.210 0.089 1.00 98.25 99 PHE A N 1
ATOM 767 C CA . PHE A 1 99 ? -10.883 -4.245 -0.575 1.00 98.25 99 PHE A CA 1
ATOM 768 C C . PHE A 1 99 ? -12.362 -4.594 -0.375 1.00 98.25 99 PHE A C 1
ATOM 770 O O . PHE A 1 99 ? -13.145 -3.729 0.017 1.00 98.25 99 PHE A O 1
ATOM 777 N N . ASN A 1 100 ? -12.746 -5.862 -0.514 1.00 97.75 100 ASN A N 1
ATOM 778 C CA . ASN A 1 100 ? -14.106 -6.326 -0.232 1.00 97.75 100 ASN A CA 1
ATOM 779 C C . ASN A 1 100 ? -14.494 -6.090 1.238 1.00 97.75 100 ASN A C 1
ATOM 781 O O . ASN A 1 100 ? -15.615 -5.662 1.538 1.00 97.75 100 ASN A O 1
ATOM 785 N N . HIS A 1 101 ? -13.556 -6.270 2.172 1.00 96.94 101 HIS A N 1
ATOM 786 C CA . HIS A 1 101 ? -13.765 -5.916 3.577 1.00 96.94 101 HIS A CA 1
ATOM 787 C C . HIS A 1 101 ? -14.022 -4.414 3.767 1.00 96.94 101 HIS A C 1
ATOM 789 O O . HIS A 1 101 ? -14.899 -4.023 4.542 1.00 96.94 101 HIS A O 1
ATOM 795 N N . HIS A 1 102 ? -13.292 -3.559 3.044 1.00 97.25 102 HIS A N 1
ATOM 796 C CA . HIS A 1 102 ? -13.550 -2.121 3.042 1.00 97.25 102 HIS A CA 1
ATOM 797 C C . HIS A 1 102 ? -14.954 -1.804 2.518 1.00 97.25 102 HIS A C 1
ATOM 799 O O . HIS A 1 102 ? -15.713 -1.084 3.172 1.00 97.25 102 HIS A O 1
ATOM 805 N N . GLN A 1 103 ? -15.314 -2.368 1.365 1.00 96.06 103 GLN A N 1
ATOM 806 C CA . GLN A 1 103 ? -16.585 -2.088 0.704 1.00 96.06 103 GLN A CA 1
ATOM 807 C C . GLN A 1 103 ? -17.786 -2.457 1.577 1.00 96.06 103 GLN A C 1
ATOM 809 O O . GLN A 1 103 ? -18.751 -1.695 1.651 1.00 96.06 103 GLN A O 1
ATOM 814 N N . THR A 1 104 ? -17.699 -3.577 2.292 1.00 94.38 104 THR A N 1
ATOM 815 C CA . THR A 1 104 ? -18.777 -4.072 3.158 1.00 94.38 104 THR A CA 1
ATOM 816 C C . THR A 1 104 ? -18.918 -3.295 4.468 1.00 94.38 104 THR A C 1
ATOM 818 O O . THR A 1 104 ? -20.041 -3.083 4.922 1.00 94.38 104 THR A O 1
ATOM 821 N N . LYS A 1 105 ? -17.815 -2.854 5.090 1.00 92.50 105 LYS A N 1
ATOM 822 C CA . LYS A 1 105 ? -17.854 -2.239 6.433 1.00 92.50 105 LYS A CA 1
ATOM 823 C C . LYS A 1 105 ? -17.697 -0.721 6.477 1.00 92.50 105 LYS A C 1
ATOM 825 O O . LYS A 1 105 ? -18.193 -0.098 7.417 1.00 92.50 105 LYS A O 1
ATOM 830 N N . PHE A 1 106 ? -16.990 -0.129 5.517 1.00 90.38 106 PHE A N 1
ATOM 831 C CA . PHE A 1 106 ? -16.467 1.237 5.641 1.00 90.38 106 PHE A CA 1
ATOM 832 C C . PHE A 1 106 ? -16.808 2.165 4.468 1.00 90.38 106 PHE A C 1
ATOM 834 O O . PHE A 1 106 ? -16.722 3.377 4.655 1.00 90.38 106 PHE A O 1
ATOM 841 N N . SER A 1 107 ? -17.249 1.644 3.314 1.00 80.50 107 SER A N 1
ATOM 842 C CA . SER A 1 107 ? -17.483 2.418 2.073 1.00 80.50 107 SER A CA 1
ATOM 843 C C . SER A 1 107 ? -18.310 3.696 2.243 1.00 80.50 107 SER A C 1
ATOM 845 O O . SER A 1 107 ? -17.993 4.720 1.650 1.00 80.50 107 SER A O 1
ATOM 847 N N . GLN A 1 108 ? -19.345 3.664 3.085 1.00 83.31 108 GLN A N 1
ATOM 848 C CA . GLN A 1 108 ? -20.217 4.819 3.336 1.00 83.31 108 GLN A CA 1
ATOM 849 C C . GLN A 1 108 ? -19.699 5.757 4.437 1.00 83.31 108 GLN A C 1
ATOM 851 O O . GLN A 1 108 ? -20.216 6.856 4.622 1.00 83.31 108 GLN A O 1
ATOM 856 N N . ARG A 1 109 ? -18.696 5.328 5.209 1.00 84.12 109 ARG A N 1
ATOM 857 C CA . ARG A 1 109 ? -18.230 6.021 6.419 1.00 84.12 109 ARG A CA 1
ATOM 858 C C . ARG A 1 109 ? -16.902 6.729 6.204 1.00 84.12 109 ARG A C 1
ATOM 860 O O . ARG A 1 109 ? -16.772 7.893 6.574 1.00 84.12 109 ARG A O 1
ATOM 867 N N . ASN A 1 110 ? -15.944 6.081 5.549 1.00 92.31 110 ASN A N 1
ATOM 868 C CA . ASN A 1 110 ? -14.554 6.528 5.540 1.00 92.31 110 ASN A CA 1
ATOM 869 C C . ASN A 1 110 ? -14.084 6.877 4.126 1.00 92.31 110 ASN A C 1
ATOM 871 O O . ASN A 1 110 ? -14.517 6.277 3.146 1.00 92.31 110 ASN A O 1
ATOM 875 N N . HIS A 1 111 ? -13.152 7.824 4.019 1.00 95.69 111 HIS A N 1
ATOM 876 C CA . HIS A 1 111 ? -12.345 7.942 2.806 1.00 95.69 111 HIS A CA 1
ATOM 877 C C . HIS A 1 111 ? -11.324 6.801 2.759 1.00 95.69 111 HIS A C 1
ATOM 879 O O . HIS A 1 111 ? -10.718 6.492 3.785 1.00 95.69 111 HIS A O 1
ATOM 885 N N . LEU A 1 112 ? -11.112 6.212 1.578 1.00 97.88 112 LEU A N 1
ATOM 886 C CA . LEU A 1 112 ? -10.107 5.173 1.363 1.00 97.88 112 LEU A CA 1
ATOM 887 C C . LEU A 1 112 ? -8.856 5.746 0.691 1.00 97.88 112 LEU A C 1
ATOM 889 O O . LEU A 1 112 ? -8.883 6.181 -0.462 1.00 97.88 112 LEU A O 1
ATOM 893 N N . ILE A 1 113 ? -7.733 5.684 1.398 1.00 98.06 113 ILE A N 1
ATOM 894 C CA . ILE A 1 113 ? -6.407 5.996 0.868 1.00 98.06 113 ILE A CA 1
ATOM 895 C C . ILE A 1 113 ? -5.666 4.685 0.644 1.00 98.06 113 ILE A C 1
ATOM 897 O O . ILE A 1 113 ? -5.591 3.850 1.538 1.00 98.06 113 ILE A O 1
ATOM 901 N N . ILE A 1 114 ? -5.115 4.510 -0.557 1.00 98.00 114 ILE A N 1
ATOM 902 C CA . ILE A 1 114 ? -4.437 3.275 -0.965 1.00 98.00 114 ILE A CA 1
ATOM 903 C C . ILE A 1 114 ? -3.000 3.615 -1.343 1.00 98.00 114 ILE A C 1
ATOM 905 O O . ILE A 1 114 ? -2.792 4.311 -2.346 1.00 98.00 114 ILE A O 1
ATOM 909 N N . ASN A 1 115 ? -2.038 3.140 -0.552 1.00 97.06 115 ASN A N 1
ATOM 910 C CA . ASN A 1 115 ? -0.613 3.242 -0.858 1.00 97.06 115 ASN A CA 1
ATOM 911 C C . ASN A 1 115 ? -0.157 2.011 -1.637 1.00 97.06 115 ASN A C 1
ATOM 913 O O . ASN A 1 115 ? -0.474 0.889 -1.256 1.00 97.06 115 ASN A O 1
ATOM 917 N N . THR A 1 116 ? 0.587 2.226 -2.720 1.00 95.69 116 THR A N 1
ATOM 918 C CA . THR A 1 116 ? 1.003 1.166 -3.647 1.00 95.69 116 THR A CA 1
ATOM 919 C C . THR A 1 116 ? 2.522 0.996 -3.672 1.00 95.69 116 THR A C 1
AT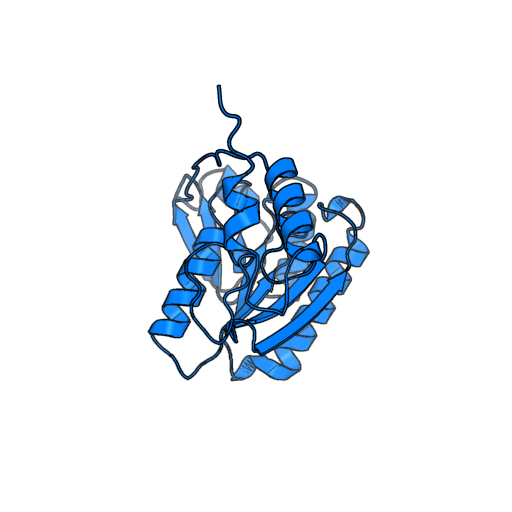OM 921 O O . THR A 1 116 ? 3.251 1.956 -3.392 1.00 95.69 116 THR A O 1
ATOM 924 N N . PRO A 1 117 ? 3.044 -0.186 -4.054 1.00 93.25 117 PRO A N 1
ATOM 925 C CA . PRO A 1 117 ? 4.474 -0.354 -4.259 1.00 93.25 117 PRO A CA 1
ATOM 926 C C . PRO A 1 117 ? 4.969 0.487 -5.439 1.00 93.25 117 PRO A C 1
ATOM 928 O O . PRO A 1 117 ? 4.231 0.851 -6.351 1.00 93.25 117 PRO A O 1
ATOM 931 N N . GLY A 1 118 ? 6.271 0.780 -5.463 1.00 90.81 118 GLY A N 1
ATOM 932 C CA . GLY A 1 118 ? 6.903 1.565 -6.536 1.00 90.81 118 GLY A CA 1
ATOM 933 C C . GLY A 1 118 ? 7.077 0.835 -7.873 1.00 90.81 118 GLY A C 1
ATOM 934 O O . GLY A 1 118 ? 8.093 1.030 -8.539 1.00 90.81 118 GLY A O 1
ATOM 935 N N . TRP A 1 119 ? 6.172 -0.072 -8.222 1.00 88.25 119 TRP A N 1
ATOM 936 C CA . TRP A 1 119 ? 6.301 -0.997 -9.343 1.00 88.25 119 TRP A CA 1
ATOM 937 C C . TRP A 1 119 ? 5.354 -0.611 -10.466 1.00 88.25 119 TRP A C 1
ATOM 939 O O . TRP A 1 119 ? 4.227 -1.079 -10.542 1.00 88.25 119 TRP A O 1
ATOM 949 N N . VAL A 1 120 ? 5.836 0.266 -11.336 1.00 89.56 120 VAL A N 1
ATOM 950 C CA . VAL A 1 120 ? 5.019 0.881 -12.391 1.00 89.56 120 VAL A CA 1
ATOM 951 C C . VAL A 1 120 ? 5.523 0.547 -13.801 1.00 89.56 120 VAL A C 1
ATOM 953 O O . VAL A 1 120 ? 5.095 1.157 -14.770 1.00 89.56 120 VAL A O 1
ATOM 956 N N . LYS A 1 121 ? 6.457 -0.408 -13.921 1.00 90.56 121 LYS A N 1
ATOM 957 C CA . LYS A 1 121 ? 7.075 -0.848 -15.185 1.00 90.56 121 LYS A CA 1
ATOM 958 C C . LYS A 1 121 ? 7.128 -2.378 -15.259 1.00 90.56 121 LYS A C 1
ATOM 960 O O . LYS A 1 121 ? 7.156 -3.042 -14.218 1.00 90.56 121 LYS A O 1
ATOM 965 N N . GLY A 1 122 ? 7.188 -2.919 -16.479 1.00 91.62 122 GLY A N 1
ATOM 966 C CA . GLY A 1 122 ? 7.263 -4.364 -16.739 1.00 91.62 122 GLY A CA 1
ATOM 967 C C . GLY A 1 122 ? 6.139 -5.141 -16.048 1.00 91.62 122 GLY A C 1
ATOM 968 O O . GLY A 1 122 ? 5.025 -4.639 -15.929 1.00 91.62 122 GLY A O 1
ATOM 969 N N . TYR A 1 123 ? 6.455 -6.314 -15.495 1.00 90.88 123 TYR A N 1
ATOM 970 C CA . TYR A 1 123 ? 5.483 -7.160 -14.785 1.00 90.88 123 TYR A CA 1
ATOM 971 C C . TYR A 1 123 ? 4.797 -6.464 -13.592 1.00 90.88 123 TYR A C 1
ATOM 973 O O . TYR A 1 123 ? 3.646 -6.736 -13.264 1.00 90.88 123 TYR A O 1
ATOM 981 N N . GLY A 1 124 ? 5.474 -5.503 -12.954 1.00 91.88 124 GLY A N 1
ATOM 982 C CA . GLY A 1 124 ? 4.870 -4.694 -11.894 1.00 91.88 124 GLY A CA 1
ATOM 983 C C . GLY A 1 124 ? 3.684 -3.858 -12.380 1.00 91.88 124 GLY A C 1
ATOM 984 O O . GLY A 1 124 ? 2.689 -3.731 -11.668 1.00 91.88 124 GLY A O 1
ATOM 985 N N . LYS A 1 125 ? 3.764 -3.345 -13.615 1.00 94.19 125 LYS A N 1
ATOM 986 C CA . LYS A 1 125 ? 2.664 -2.624 -14.262 1.00 94.19 125 LYS A CA 1
ATOM 987 C C . LYS A 1 125 ? 1.483 -3.556 -14.529 1.00 94.19 125 LYS A C 1
ATOM 989 O O . LYS A 1 125 ? 0.351 -3.176 -14.272 1.00 94.19 125 LYS A O 1
ATOM 994 N N . GLU A 1 126 ? 1.730 -4.781 -14.985 1.00 94.81 126 GLU A N 1
ATOM 995 C CA . GLU A 1 126 ? 0.660 -5.758 -15.224 1.00 94.81 126 GLU A CA 1
ATOM 996 C C . GLU A 1 126 ? -0.131 -6.058 -13.944 1.00 94.81 126 GLU A C 1
ATOM 998 O O . GLU A 1 126 ? -1.363 -6.055 -13.962 1.00 94.81 126 GLU A O 1
ATOM 1003 N N . LEU A 1 127 ? 0.561 -6.214 -12.810 1.00 95.81 127 LEU A N 1
ATOM 1004 C CA . LEU A 1 127 ? -0.090 -6.336 -11.503 1.00 95.81 127 LEU A CA 1
ATOM 1005 C C . LEU A 1 127 ? -0.880 -5.074 -11.141 1.00 95.81 127 LEU A C 1
ATOM 1007 O O . LEU A 1 127 ? -2.016 -5.171 -10.686 1.00 95.81 127 LEU A O 1
ATOM 1011 N N . LEU A 1 128 ? -0.320 -3.884 -11.372 1.00 96.50 128 LEU A N 1
ATOM 1012 C CA . LEU A 1 128 ? -1.023 -2.624 -11.128 1.00 96.50 128 LEU A CA 1
ATOM 1013 C C . LEU A 1 128 ? -2.299 -2.495 -11.982 1.00 96.50 128 LEU A C 1
ATOM 1015 O O . LEU A 1 128 ? -3.328 -2.038 -11.481 1.00 96.50 128 LEU A O 1
ATOM 1019 N N . ASN A 1 129 ? -2.272 -2.954 -13.235 1.00 96.88 129 ASN A N 1
ATOM 1020 C CA . ASN A 1 129 ? -3.444 -3.012 -14.109 1.00 96.88 129 ASN A CA 1
ATOM 1021 C C . ASN A 1 129 ? -4.527 -3.936 -13.531 1.00 96.88 129 ASN A C 1
ATOM 1023 O O . ASN A 1 129 ? -5.699 -3.572 -13.518 1.00 96.88 129 ASN A O 1
ATOM 1027 N N . GLN A 1 130 ? -4.160 -5.115 -13.019 1.00 97.38 130 GLN A N 1
ATOM 1028 C CA . GLN A 1 130 ? -5.118 -6.023 -12.371 1.00 97.38 130 GLN A CA 1
ATOM 1029 C C . GLN A 1 130 ? -5.733 -5.390 -11.116 1.00 97.38 130 GLN A C 1
ATOM 1031 O O . GLN A 1 130 ? -6.950 -5.379 -10.952 1.00 97.38 130 GLN A O 1
ATOM 1036 N N . ILE A 1 131 ? -4.903 -4.783 -10.269 1.00 97.94 131 ILE A N 1
ATOM 1037 C CA . ILE A 1 131 ? -5.336 -4.140 -9.022 1.00 97.94 131 ILE A CA 1
ATOM 1038 C C . ILE A 1 131 ? -6.274 -2.962 -9.301 1.00 97.94 131 ILE A C 1
ATOM 1040 O O . ILE A 1 131 ? -7.291 -2.809 -8.631 1.00 97.94 131 ILE A O 1
ATOM 1044 N N . THR A 1 132 ? -5.967 -2.131 -10.299 1.00 98.19 132 THR A N 1
ATOM 1045 C CA . THR A 1 132 ? -6.836 -0.999 -10.659 1.00 98.19 132 THR A CA 1
ATOM 1046 C C . THR A 1 132 ? -8.172 -1.442 -11.247 1.00 98.19 132 THR A C 1
ATOM 1048 O O . THR A 1 132 ? -9.163 -0.759 -11.017 1.00 98.19 132 THR A O 1
ATOM 1051 N N . LYS A 1 133 ? -8.245 -2.598 -11.920 1.00 98.12 133 LYS A N 1
ATOM 1052 C CA . LYS A 1 133 ? -9.521 -3.192 -12.357 1.00 98.12 133 LYS A CA 1
ATOM 1053 C C . LYS A 1 133 ? -10.378 -3.674 -11.186 1.00 98.12 133 LYS A C 1
ATOM 1055 O O . LYS A 1 133 ? -11.584 -3.465 -11.210 1.00 98.12 133 LYS A O 1
ATOM 1060 N N . ILE A 1 134 ? -9.760 -4.278 -10.168 1.00 97.81 134 ILE A N 1
ATOM 1061 C CA . ILE A 1 134 ? -10.453 -4.722 -8.945 1.00 97.81 134 ILE A CA 1
ATOM 1062 C C . ILE A 1 134 ? -10.978 -3.517 -8.157 1.00 97.81 134 ILE A C 1
ATOM 1064 O O . ILE A 1 134 ? -12.124 -3.501 -7.719 1.00 97.81 134 ILE A O 1
ATOM 1068 N N . ILE A 1 135 ? -10.135 -2.496 -7.982 1.00 97.88 135 ILE A N 1
ATOM 1069 C CA . ILE A 1 135 ? -10.431 -1.353 -7.110 1.00 97.88 135 ILE A CA 1
ATOM 1070 C C . ILE A 1 135 ? -11.300 -0.299 -7.807 1.00 97.88 135 ILE A C 1
ATOM 1072 O O . ILE A 1 135 ? -12.103 0.351 -7.145 1.00 97.88 135 ILE A O 1
ATOM 1076 N N . ASN A 1 136 ? -11.110 -0.090 -9.114 1.00 97.75 136 ASN A N 1
ATOM 1077 C CA . ASN A 1 136 ? -11.702 0.993 -9.906 1.00 97.75 136 ASN A CA 1
ATOM 1078 C C . ASN A 1 136 ? -11.684 2.361 -9.178 1.00 97.75 136 ASN A C 1
ATOM 1080 O O . ASN A 1 136 ? -12.736 2.909 -8.845 1.00 97.75 136 ASN A O 1
ATOM 1084 N N . PRO A 1 137 ? -10.494 2.912 -8.867 1.00 97.94 137 PRO A N 1
ATOM 1085 C CA . PRO A 1 137 ? -10.374 4.085 -8.010 1.00 97.94 137 PRO A CA 1
ATOM 1086 C C . PRO A 1 137 ? -11.049 5.334 -8.599 1.00 97.94 137 PRO A C 1
ATOM 1088 O O . PRO A 1 137 ? -10.781 5.719 -9.740 1.00 97.94 137 PRO A O 1
ATOM 1091 N N . ASP A 1 138 ? -11.812 6.049 -7.765 1.00 97.56 138 ASP A N 1
ATOM 1092 C CA . ASP A 1 138 ? -12.425 7.337 -8.134 1.00 97.56 138 ASP A CA 1
ATOM 1093 C C . ASP A 1 138 ? -11.365 8.384 -8.507 1.00 97.56 138 ASP A C 1
ATOM 1095 O O . ASP A 1 138 ? -11.513 9.179 -9.437 1.00 97.56 138 ASP A O 1
ATOM 1099 N N . LYS A 1 139 ? -10.244 8.372 -7.779 1.00 98.25 139 LYS A N 1
ATOM 1100 C CA . LYS A 1 139 ? -9.111 9.266 -8.013 1.00 98.25 139 LYS A CA 1
ATOM 1101 C C . LYS A 1 139 ? -7.796 8.507 -7.973 1.00 98.25 139 LYS A C 1
ATOM 1103 O O . LYS A 1 139 ? -7.410 7.946 -6.937 1.00 98.25 139 LYS A O 1
ATOM 1108 N N . LEU A 1 140 ? -7.089 8.532 -9.094 1.00 98.50 140 LEU A N 1
ATOM 1109 C CA . LEU A 1 140 ? -5.720 8.063 -9.224 1.00 98.50 140 LEU A CA 1
ATOM 1110 C C . LEU A 1 140 ? -4.768 9.258 -9.108 1.00 98.50 140 LEU A C 1
ATOM 1112 O O . LEU A 1 140 ? -4.917 10.259 -9.805 1.00 98.50 140 LEU A O 1
ATOM 1116 N N . ILE A 1 141 ? -3.796 9.164 -8.205 1.00 98.44 141 ILE A N 1
ATOM 1117 C CA . ILE A 1 141 ? -2.783 10.201 -7.995 1.00 98.44 141 ILE A CA 1
ATOM 1118 C C . ILE A 1 141 ? -1.436 9.630 -8.413 1.00 98.44 141 ILE A C 1
ATOM 1120 O O . ILE A 1 141 ? -0.935 8.704 -7.776 1.00 98.44 141 ILE A O 1
ATOM 1124 N N . LEU A 1 142 ? -0.853 10.183 -9.472 1.00 98.19 142 LEU A N 1
ATOM 1125 C CA . LEU A 1 142 ? 0.471 9.814 -9.957 1.00 98.19 142 LEU A CA 1
ATOM 1126 C C . LEU A 1 142 ? 1.511 10.803 -9.427 1.00 98.19 142 LEU A C 1
ATOM 1128 O O . LEU A 1 142 ? 1.489 11.982 -9.776 1.00 98.19 142 LEU A O 1
ATOM 1132 N N . LEU A 1 143 ? 2.449 10.312 -8.616 1.00 97.38 143 LEU A N 1
ATOM 1133 C CA . LEU A 1 143 ? 3.637 11.076 -8.238 1.00 97.38 143 LEU A CA 1
ATOM 1134 C C . LEU A 1 143 ? 4.715 10.914 -9.312 1.00 97.38 143 LEU A C 1
ATOM 1136 O O . LEU A 1 143 ? 5.274 9.823 -9.469 1.00 97.38 143 LEU A O 1
ATOM 1140 N N . SER A 1 144 ? 5.007 11.997 -10.033 1.00 95.81 144 SER A N 1
ATOM 1141 C CA . SER A 1 144 ? 5.940 12.008 -11.165 1.00 95.81 144 SER A CA 1
ATOM 1142 C C . SER A 1 144 ? 6.872 13.220 -11.141 1.00 95.81 144 SER A C 1
ATOM 1144 O O . SER A 1 144 ? 6.622 14.208 -10.459 1.00 95.81 144 SER A O 1
ATOM 1146 N N . ASN A 1 145 ? 7.999 13.131 -11.846 1.00 93.00 145 ASN A N 1
ATOM 1147 C CA . ASN A 1 145 ? 8.909 14.260 -12.070 1.00 93.00 145 ASN A CA 1
ATOM 1148 C C . ASN A 1 145 ? 8.409 15.198 -13.180 1.00 93.00 145 ASN A C 1
ATOM 1150 O O . ASN A 1 145 ? 8.837 16.346 -13.245 1.00 93.00 145 ASN A O 1
ATOM 1154 N N . ASN A 1 146 ? 7.513 14.712 -14.038 1.00 94.06 146 ASN A N 1
ATOM 1155 C CA . ASN A 1 146 ? 6.903 15.476 -15.109 1.00 94.06 146 ASN A CA 1
ATOM 1156 C C . ASN A 1 146 ? 5.389 15.511 -14.891 1.00 94.06 146 ASN A C 1
ATOM 1158 O O . ASN A 1 146 ? 4.773 14.473 -14.654 1.00 94.06 146 ASN A O 1
ATOM 1162 N N . LEU A 1 147 ? 4.797 16.701 -14.959 1.00 95.69 147 LEU A N 1
ATOM 1163 C CA . LEU A 1 147 ? 3.360 16.890 -14.753 1.00 95.69 147 LEU A CA 1
ATOM 1164 C C . LEU A 1 147 ? 2.546 16.694 -16.037 1.00 95.69 147 LEU A C 1
ATOM 1166 O O . LEU A 1 147 ? 1.325 16.590 -15.970 1.00 95.69 147 LEU A O 1
ATOM 1170 N N . ASN A 1 148 ? 3.205 16.618 -17.196 1.00 95.94 148 ASN A N 1
ATOM 1171 C CA . ASN A 1 148 ? 2.545 16.318 -18.454 1.00 95.94 148 ASN A CA 1
ATOM 1172 C C . ASN A 1 148 ? 2.171 14.831 -18.506 1.00 95.94 148 ASN A C 1
ATOM 1174 O O . ASN A 1 148 ? 3.034 13.953 -18.434 1.00 95.94 148 ASN A O 1
ATOM 1178 N N . GLN A 1 149 ? 0.881 14.550 -18.666 1.00 94.00 149 GLN A N 1
ATOM 1179 C CA . GLN A 1 149 ? 0.355 13.198 -18.826 1.00 94.00 149 GLN A CA 1
ATOM 1180 C C . GLN A 1 149 ? 0.928 12.485 -20.059 1.00 94.00 149 GLN A C 1
ATOM 1182 O O . GLN A 1 149 ? 1.202 11.290 -19.994 1.00 94.00 149 GLN A O 1
ATOM 1187 N N . GLU A 1 150 ? 1.151 13.217 -21.151 1.00 95.44 150 GLU A N 1
ATOM 1188 C CA . GLU A 1 150 ? 1.663 12.682 -22.419 1.00 95.44 150 GLU A CA 1
ATOM 1189 C C . GLU A 1 150 ? 3.174 12.417 -22.392 1.00 95.44 150 GLU A C 1
ATOM 1191 O O . GLU A 1 150 ? 3.728 11.858 -23.338 1.00 95.44 150 GLU A O 1
ATOM 1196 N N . TYR A 1 151 ? 3.863 12.794 -21.309 1.00 96.19 151 TYR A N 1
ATOM 1197 C CA . TYR A 1 151 ? 5.271 12.461 -21.144 1.00 96.19 151 TYR A CA 1
ATOM 1198 C C . TYR A 1 151 ? 5.457 10.932 -21.230 1.00 96.19 151 TYR A C 1
ATOM 1200 O O . TYR A 1 151 ? 4.727 10.216 -20.540 1.00 96.19 151 TYR A O 1
ATOM 1208 N N . PRO A 1 152 ? 6.424 10.404 -22.011 1.00 95.31 152 PRO A N 1
ATOM 1209 C CA . PRO A 1 152 ? 6.483 8.978 -22.346 1.00 95.31 152 PRO A CA 1
ATOM 1210 C C . PRO A 1 152 ? 6.435 8.023 -21.148 1.00 95.31 152 PRO A C 1
ATOM 1212 O O . PRO A 1 152 ? 5.744 7.008 -21.201 1.00 95.31 152 PRO A O 1
ATOM 1215 N N . ASP A 1 153 ? 7.114 8.355 -20.043 1.00 93.69 153 ASP A N 1
ATOM 1216 C CA . ASP A 1 153 ? 7.054 7.545 -18.821 1.00 93.69 153 ASP A CA 1
ATOM 1217 C C . ASP A 1 153 ? 5.656 7.565 -18.182 1.00 93.69 153 ASP A C 1
ATOM 1219 O O . ASP A 1 153 ? 5.164 6.522 -17.760 1.00 93.69 153 ASP A O 1
ATOM 1223 N N . ASN A 1 154 ? 4.999 8.728 -18.116 1.00 96.19 154 ASN A N 1
ATOM 1224 C CA . ASN A 1 154 ? 3.662 8.855 -17.534 1.00 96.19 154 ASN A CA 1
ATOM 1225 C C . ASN A 1 154 ? 2.628 8.131 -18.396 1.00 96.19 154 ASN A C 1
ATOM 1227 O O . ASN A 1 154 ? 1.851 7.337 -17.871 1.00 96.19 154 ASN A O 1
ATOM 1231 N N . ALA A 1 155 ? 2.666 8.344 -19.712 1.00 96.25 155 ALA A N 1
ATOM 1232 C CA . ALA A 1 155 ? 1.807 7.653 -20.664 1.00 96.25 155 ALA A CA 1
ATOM 1233 C C . ALA A 1 155 ? 1.979 6.129 -20.560 1.00 96.25 155 ALA A C 1
ATOM 1235 O O . ALA A 1 155 ? 0.991 5.399 -20.494 1.00 96.25 155 ALA A O 1
ATOM 1236 N N . ASN A 1 156 ? 3.221 5.642 -20.450 1.00 95.88 156 ASN A N 1
ATOM 1237 C CA . ASN A 1 156 ? 3.493 4.217 -20.278 1.00 95.88 156 ASN A CA 1
ATOM 1238 C C . ASN A 1 156 ? 2.935 3.664 -18.961 1.00 95.88 156 ASN A C 1
ATOM 1240 O O . ASN A 1 156 ? 2.374 2.572 -18.969 1.00 95.88 156 ASN A O 1
ATOM 1244 N N . ILE A 1 157 ? 3.063 4.398 -17.852 1.00 95.94 157 ILE A N 1
ATOM 1245 C CA . ILE A 1 157 ? 2.522 3.988 -16.548 1.00 95.94 157 ILE A CA 1
ATOM 1246 C C . ILE A 1 157 ? 0.992 3.927 -16.587 1.00 95.94 157 ILE A C 1
ATOM 1248 O O . ILE A 1 157 ? 0.412 2.978 -16.070 1.00 95.94 157 ILE A O 1
ATOM 1252 N N . LEU A 1 158 ? 0.353 4.937 -17.180 1.00 97.12 158 LEU A N 1
ATOM 1253 C CA . LEU A 1 158 ? -1.101 5.116 -17.162 1.00 97.12 158 LEU A CA 1
ATOM 1254 C C . LEU A 1 158 ? -1.842 4.220 -18.154 1.00 97.12 158 LEU A C 1
ATOM 1256 O O . LEU A 1 158 ? -3.022 3.939 -17.959 1.00 97.12 158 LEU A O 1
ATOM 1260 N N . GLN A 1 159 ? -1.163 3.772 -19.207 1.00 96.06 159 GLN A N 1
ATOM 1261 C CA . GLN A 1 159 ? -1.744 2.908 -20.226 1.00 96.06 159 GLN A CA 1
ATOM 1262 C C . GLN A 1 159 ? -2.364 1.643 -19.600 1.00 96.06 159 GLN A C 1
ATOM 1264 O O . GLN A 1 159 ? -1.677 0.887 -18.911 1.00 96.06 159 GLN A O 1
ATOM 1269 N N . ASP A 1 160 ? -3.643 1.414 -19.912 1.00 96.12 160 ASP A N 1
ATOM 1270 C CA . ASP A 1 160 ? -4.504 0.298 -19.478 1.00 96.12 160 ASP A CA 1
ATOM 1271 C C . ASP A 1 160 ? -4.914 0.288 -17.993 1.00 96.12 160 ASP A C 1
ATOM 1273 O O . ASP A 1 160 ? -5.606 -0.640 -17.553 1.00 96.12 160 ASP A O 1
ATOM 1277 N N . LEU A 1 161 ? -4.536 1.306 -17.211 1.00 97.69 161 LEU A N 1
ATOM 1278 C CA . LEU A 1 161 ? -5.043 1.463 -15.848 1.00 97.69 161 LEU A CA 1
ATOM 1279 C C . LEU A 1 161 ? -6.513 1.890 -15.867 1.00 97.69 161 LEU A C 1
ATOM 1281 O O . LEU A 1 161 ? -6.932 2.716 -16.673 1.00 97.69 161 LEU A O 1
ATOM 1285 N N . THR A 1 162 ? -7.297 1.344 -14.938 1.00 97.88 162 THR A N 1
ATOM 1286 C CA . THR A 1 162 ? -8.706 1.721 -14.743 1.00 97.88 162 THR A CA 1
ATOM 1287 C C . THR A 1 162 ? -8.817 2.742 -13.610 1.00 97.88 162 THR A C 1
ATOM 1289 O O . THR A 1 162 ? -8.267 2.528 -12.533 1.00 97.88 162 THR A O 1
ATOM 1292 N N . TYR A 1 163 ? -9.477 3.874 -13.850 1.00 98.00 163 TYR A N 1
ATOM 1293 C CA . TYR A 1 163 ? -9.713 4.936 -12.865 1.00 98.00 163 TYR A CA 1
ATOM 1294 C C . TYR A 1 163 ? -10.747 5.933 -13.405 1.00 98.00 163 TYR A C 1
ATOM 1296 O O . TYR A 1 163 ? -10.901 6.060 -14.618 1.00 98.00 163 TYR A O 1
ATOM 1304 N N . GLN A 1 164 ? -11.427 6.676 -12.526 1.00 98.00 164 GLN A N 1
ATOM 1305 C CA . GLN A 1 164 ? -12.403 7.691 -12.960 1.00 98.00 164 GLN A CA 1
ATOM 1306 C C . GLN A 1 164 ? -11.758 9.058 -13.228 1.00 98.00 164 GLN A C 1
ATOM 1308 O O . GLN A 1 164 ? -12.117 9.744 -14.181 1.00 98.00 164 GLN A O 1
ATOM 1313 N N . SER A 1 165 ? -10.794 9.466 -12.398 1.00 98.25 165 SER A N 1
ATOM 1314 C CA . SER A 1 165 ? -10.079 10.737 -12.550 1.00 98.25 165 SER A CA 1
ATOM 1315 C C . SER A 1 165 ? -8.592 10.604 -12.224 1.00 98.25 165 SER A C 1
ATOM 1317 O O . SER A 1 165 ? -8.190 9.762 -11.417 1.00 98.25 165 SER A O 1
ATOM 1319 N N . LEU A 1 166 ? -7.772 11.452 -12.850 1.00 98.38 166 LEU A N 1
ATOM 1320 C CA . LEU A 1 166 ? -6.320 11.480 -12.684 1.00 98.38 166 LEU A CA 1
ATOM 1321 C C . LEU A 1 166 ? -5.861 12.827 -12.116 1.00 98.38 166 LEU A C 1
ATOM 1323 O O . LEU A 1 166 ? -6.361 13.890 -12.478 1.00 98.38 166 LEU A O 1
ATOM 1327 N N . SER A 1 167 ? -4.859 12.795 -11.245 1.00 98.12 167 SER A N 1
ATOM 1328 C CA . SER A 1 167 ? -4.069 13.970 -10.880 1.00 98.12 167 SER A CA 1
ATOM 1329 C C . SER A 1 167 ? -2.591 13.608 -10.868 1.00 98.12 167 SER A C 1
ATOM 1331 O O . SER A 1 167 ? -2.202 12.618 -10.248 1.00 98.12 167 SER A O 1
ATOM 1333 N N . ILE A 1 168 ? -1.767 14.413 -11.534 1.00 97.94 168 ILE A N 1
ATOM 1334 C CA . ILE A 1 168 ? -0.313 14.249 -11.531 1.00 97.94 168 ILE A CA 1
ATOM 1335 C C . ILE A 1 168 ? 0.273 15.314 -10.607 1.00 97.94 168 ILE A C 1
ATOM 1337 O O . ILE A 1 168 ? 0.002 16.501 -10.768 1.00 97.94 168 ILE A O 1
ATOM 1341 N N . ILE A 1 169 ? 1.035 14.879 -9.609 1.00 96.81 169 ILE A N 1
ATOM 1342 C CA . ILE A 1 169 ? 1.618 15.733 -8.569 1.00 96.81 169 ILE A CA 1
ATOM 1343 C C . ILE A 1 169 ? 3.139 15.539 -8.600 1.00 96.81 169 ILE A C 1
ATOM 1345 O O . ILE A 1 169 ? 3.601 14.420 -8.857 1.00 96.81 169 ILE A O 1
ATOM 1349 N N . PRO A 1 170 ? 3.939 16.592 -8.345 1.00 95.44 170 PRO A N 1
ATOM 1350 C CA . PRO A 1 170 ? 5.386 16.452 -8.275 1.00 95.44 170 PRO A CA 1
ATOM 1351 C C . PRO A 1 170 ? 5.787 15.433 -7.201 1.00 95.44 170 PRO A C 1
ATOM 1353 O O . PRO A 1 170 ? 5.434 15.558 -6.028 1.00 95.44 170 PRO A O 1
ATOM 1356 N N . GLY A 1 171 ? 6.535 14.412 -7.613 1.00 90.50 171 GLY A N 1
ATOM 1357 C CA . GLY A 1 171 ? 7.155 13.458 -6.701 1.00 90.50 171 GLY A CA 1
ATOM 1358 C C . GLY A 1 171 ? 8.302 14.098 -5.921 1.00 90.50 171 GLY A C 1
ATOM 1359 O O . GLY A 1 171 ? 9.044 14.927 -6.448 1.00 90.50 171 GLY A O 1
ATOM 1360 N N . VAL A 1 172 ? 8.481 13.676 -4.670 1.00 87.62 172 VAL A N 1
ATOM 1361 C CA . VAL A 1 172 ? 9.603 14.103 -3.826 1.00 87.62 172 VAL A CA 1
ATOM 1362 C C . VAL A 1 172 ? 10.655 13.003 -3.820 1.00 87.62 172 VAL A C 1
ATOM 1364 O O . VAL A 1 172 ? 10.459 11.950 -3.216 1.00 87.62 172 VAL A O 1
ATOM 1367 N N . TYR A 1 173 ? 11.780 13.263 -4.485 1.00 82.62 173 TYR A N 1
ATOM 1368 C CA . TYR A 1 173 ? 12.876 12.311 -4.689 1.00 82.62 173 TYR A CA 1
ATOM 1369 C C . TYR A 1 173 ? 14.016 12.540 -3.697 1.00 82.62 173 TYR A C 1
ATOM 1371 O O . TYR A 1 173 ? 15.176 12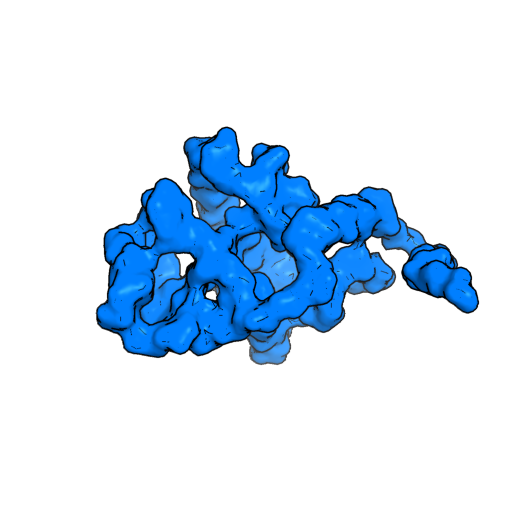.691 -4.074 1.00 82.62 173 TYR A O 1
ATOM 1379 N N . GLN A 1 174 ? 13.688 12.608 -2.410 1.00 76.56 174 GLN A N 1
ATOM 1380 C CA . GLN A 1 174 ? 14.708 12.719 -1.377 1.00 76.56 174 GLN A CA 1
ATOM 1381 C C . GLN A 1 174 ? 15.204 11.324 -0.999 1.00 76.56 174 GLN A C 1
ATOM 1383 O O . GLN A 1 174 ? 14.429 10.461 -0.578 1.00 76.56 174 GLN A O 1
ATOM 1388 N N . LEU A 1 175 ? 16.508 11.093 -1.147 1.00 70.81 175 LEU A N 1
ATOM 1389 C CA . LEU A 1 175 ? 17.121 9.855 -0.686 1.00 70.81 175 LEU A CA 1
ATOM 1390 C C . LEU A 1 175 ? 17.102 9.823 0.844 1.00 70.81 175 LEU A C 1
ATOM 1392 O O . LEU A 1 175 ? 17.579 10.738 1.513 1.00 70.81 175 LEU A O 1
ATOM 1396 N N . SER A 1 176 ? 16.544 8.747 1.392 1.00 74.69 176 SER A N 1
ATOM 1397 C CA . SER A 1 176 ? 16.639 8.464 2.820 1.00 74.69 176 SER A CA 1
ATOM 1398 C C . SER A 1 176 ? 18.099 8.221 3.204 1.00 74.69 176 SER A C 1
ATOM 1400 O O . SER A 1 176 ? 18.838 7.558 2.475 1.00 74.69 176 SER A O 1
ATOM 1402 N N . LYS A 1 177 ? 18.491 8.690 4.396 1.00 82.44 177 LYS A N 1
ATOM 1403 C CA . LYS A 1 177 ? 19.786 8.360 5.016 1.00 82.44 177 LYS A CA 1
ATOM 1404 C C . LYS A 1 177 ? 19.977 6.844 5.172 1.00 82.44 177 LYS A C 1
ATOM 1406 O O . LYS A 1 177 ? 21.103 6.359 5.155 1.00 82.44 177 LYS A O 1
ATOM 1411 N N . TYR A 1 178 ? 18.875 6.108 5.317 1.00 83.25 178 TYR A N 1
ATOM 1412 C CA . TYR A 1 178 ? 18.849 4.653 5.435 1.00 8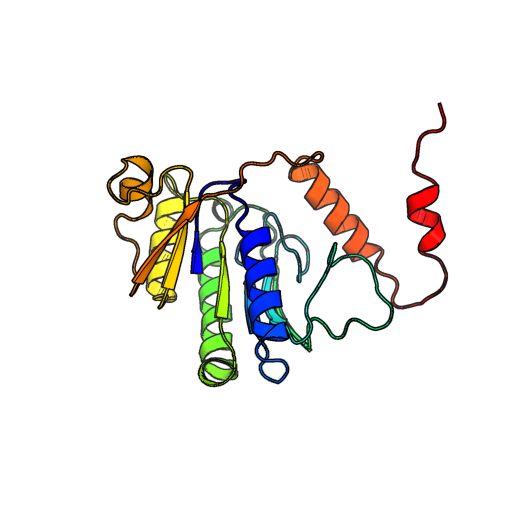3.25 178 TYR A CA 1
ATOM 1413 C C . TYR A 1 178 ? 18.277 4.007 4.173 1.00 83.25 178 TYR A C 1
ATOM 1415 O O . TYR A 1 178 ? 17.241 4.427 3.653 1.00 83.25 178 TYR A O 1
ATOM 1423 N N . SER A 1 179 ? 18.923 2.940 3.713 1.00 86.56 179 SER A N 1
ATOM 1424 C CA . SER A 1 179 ? 18.443 2.101 2.613 1.00 86.56 179 SER A CA 1
ATOM 1425 C C . SER A 1 179 ? 17.156 1.349 2.980 1.00 86.56 179 SER A C 1
ATOM 1427 O O . SER A 1 179 ? 16.860 1.119 4.153 1.00 86.56 179 SER A O 1
ATOM 1429 N N . ALA A 1 180 ? 16.398 0.896 1.977 1.00 84.94 180 ALA A N 1
ATOM 1430 C CA . ALA A 1 180 ? 15.166 0.140 2.217 1.00 84.94 180 ALA A CA 1
ATOM 1431 C C . ALA A 1 180 ? 15.370 -1.134 3.074 1.00 84.94 180 ALA A C 1
ATOM 1433 O O . ALA A 1 180 ? 14.559 -1.363 3.969 1.00 84.94 180 ALA A O 1
ATOM 1434 N N . PRO A 1 181 ? 16.432 -1.949 2.888 1.00 87.56 181 PRO A N 1
ATOM 1435 C CA . PRO A 1 181 ? 16.715 -3.065 3.793 1.00 87.56 181 PRO A CA 1
ATOM 1436 C C . PRO A 1 181 ? 16.960 -2.623 5.241 1.00 87.56 181 PRO A C 1
ATOM 1438 O O . PRO A 1 181 ? 16.421 -3.245 6.151 1.00 87.56 181 PRO A O 1
ATOM 1441 N N . GLN A 1 182 ? 17.704 -1.531 5.460 1.00 89.38 182 GLN A N 1
ATOM 1442 C CA . GLN A 1 182 ? 17.944 -0.993 6.805 1.00 89.38 182 GLN A CA 1
ATOM 1443 C C . GLN A 1 182 ? 16.643 -0.528 7.463 1.00 89.38 182 GLN A C 1
ATOM 1445 O O . GLN A 1 182 ? 16.385 -0.894 8.604 1.00 89.38 182 GLN A O 1
ATOM 1450 N N . ILE A 1 183 ? 15.793 0.204 6.733 1.00 84.88 183 ILE A N 1
ATOM 1451 C CA . ILE A 1 183 ? 14.473 0.632 7.225 1.00 84.88 183 ILE A CA 1
ATOM 1452 C C . ILE A 1 183 ? 13.628 -0.584 7.619 1.00 84.88 183 ILE A C 1
ATOM 1454 O O . ILE A 1 183 ? 13.028 -0.592 8.687 1.00 84.88 183 ILE A O 1
ATOM 1458 N N . ARG A 1 184 ? 13.622 -1.652 6.812 1.00 86.88 184 ARG A N 1
ATOM 1459 C CA . ARG A 1 184 ? 12.896 -2.888 7.154 1.00 86.88 184 ARG A CA 1
ATOM 1460 C C . ARG A 1 184 ? 13.437 -3.549 8.414 1.00 86.88 184 ARG A C 1
ATOM 1462 O O . ARG A 1 184 ? 12.646 -4.020 9.224 1.00 86.88 184 ARG A O 1
ATOM 1469 N N . THR A 1 185 ? 14.757 -3.606 8.580 1.00 89.12 185 THR A N 1
ATOM 1470 C CA . THR A 1 185 ? 15.376 -4.134 9.802 1.00 89.12 185 THR A CA 1
ATOM 1471 C C . THR A 1 185 ? 14.969 -3.302 11.014 1.00 89.12 185 THR A C 1
ATOM 1473 O O . THR A 1 185 ? 14.539 -3.870 12.011 1.00 89.12 185 THR A O 1
ATOM 1476 N N . ILE A 1 186 ? 15.012 -1.972 10.904 1.00 85.94 186 ILE A N 1
ATOM 1477 C CA . ILE A 1 186 ? 14.561 -1.053 11.956 1.00 85.94 186 ILE A CA 1
ATOM 1478 C C . ILE A 1 186 ? 13.082 -1.296 12.287 1.00 85.94 186 ILE A C 1
ATOM 1480 O O . ILE A 1 186 ? 12.752 -1.485 13.452 1.00 85.94 186 ILE A O 1
ATOM 1484 N N . ASN A 1 187 ? 12.200 -1.385 11.288 1.00 82.31 187 ASN A N 1
ATOM 1485 C CA . ASN A 1 187 ? 10.770 -1.628 11.508 1.00 82.31 187 ASN A CA 1
ATOM 1486 C C . ASN A 1 187 ? 10.506 -2.984 12.177 1.00 82.31 187 ASN A C 1
ATOM 1488 O O . ASN A 1 187 ? 9.649 -3.071 13.051 1.00 82.31 187 ASN A O 1
ATOM 1492 N N . LYS A 1 188 ? 11.253 -4.034 11.809 1.00 86.19 188 LYS A N 1
ATOM 1493 C CA . LYS A 1 188 ? 11.171 -5.345 12.473 1.00 86.19 188 LYS A CA 1
ATOM 1494 C C . LYS A 1 188 ? 11.599 -5.265 13.934 1.00 86.19 188 LYS A C 1
ATOM 1496 O O . LYS A 1 188 ? 10.898 -5.792 14.789 1.00 86.19 188 LYS A O 1
ATOM 1501 N N . LEU A 1 189 ? 12.724 -4.606 14.215 1.00 86.81 189 LEU A N 1
ATOM 1502 C CA . LEU A 1 189 ? 13.197 -4.408 15.585 1.00 86.81 189 LEU A CA 1
ATOM 1503 C C . LEU A 1 189 ? 12.158 -3.645 16.402 1.00 86.81 189 LEU A C 1
ATOM 1505 O O . LEU A 1 189 ? 11.778 -4.096 17.476 1.00 86.81 189 LEU A O 1
ATOM 1509 N N . LEU A 1 190 ? 11.639 -2.539 15.871 1.00 81.44 190 LEU A N 1
ATOM 1510 C CA . LEU A 1 190 ? 10.619 -1.769 16.567 1.00 81.44 190 LEU A CA 1
ATOM 1511 C C . LEU A 1 190 ? 9.356 -2.600 16.799 1.00 81.44 190 LEU A C 1
ATOM 1513 O O . LEU A 1 190 ? 8.830 -2.559 17.897 1.00 81.44 190 LEU A O 1
ATOM 1517 N N . TYR A 1 191 ? 8.908 -3.398 15.829 1.00 81.19 191 TYR A N 1
ATOM 1518 C CA . TYR A 1 191 ? 7.766 -4.300 16.003 1.00 81.19 191 TYR A CA 1
ATOM 1519 C C . TYR A 1 191 ? 7.953 -5.280 17.173 1.00 81.19 191 TYR A C 1
ATOM 1521 O O . TYR A 1 191 ? 7.091 -5.359 18.041 1.00 81.19 191 TYR A O 1
ATOM 1529 N N . PHE A 1 192 ? 9.086 -5.988 17.243 1.00 83.12 192 PHE A N 1
ATOM 1530 C CA . PHE A 1 192 ? 9.334 -6.963 18.315 1.00 83.12 192 PHE A CA 1
ATOM 1531 C C . PHE A 1 192 ? 9.647 -6.328 19.677 1.00 83.12 192 PHE A C 1
ATOM 1533 O O . PHE A 1 192 ? 9.466 -6.978 20.704 1.00 83.12 192 PHE A O 1
ATOM 1540 N N . HIS A 1 193 ? 10.108 -5.076 19.697 1.00 81.00 193 HIS A N 1
ATOM 1541 C CA . HIS A 1 193 ? 10.471 -4.349 20.917 1.00 81.00 193 HIS A CA 1
ATOM 1542 C C . HIS A 1 193 ? 9.454 -3.271 21.318 1.00 81.00 193 HIS A C 1
ATOM 1544 O O . HIS A 1 193 ? 9.740 -2.451 22.191 1.00 81.00 193 HIS A O 1
ATOM 1550 N N . GLN A 1 194 ? 8.263 -3.259 20.713 1.00 74.19 194 GLN A N 1
ATOM 1551 C CA . GLN A 1 194 ? 7.149 -2.431 21.166 1.00 74.19 194 GLN A CA 1
ATOM 1552 C C . GLN A 1 194 ? 6.751 -2.865 22.583 1.00 74.19 194 GLN A C 1
ATOM 1554 O O . GLN A 1 194 ? 6.121 -3.902 22.776 1.00 74.19 194 GLN A O 1
ATOM 1559 N N . THR A 1 195 ? 7.130 -2.082 23.596 1.00 62.47 195 THR A N 1
ATOM 1560 C CA . THR A 1 195 ? 6.669 -2.320 24.965 1.00 62.47 195 THR A CA 1
ATOM 1561 C C . THR A 1 195 ? 5.272 -1.733 25.130 1.00 62.47 195 THR A C 1
ATOM 1563 O O . THR A 1 195 ? 5.032 -0.559 24.855 1.00 62.47 195 THR A O 1
ATOM 1566 N N . THR A 1 196 ? 4.338 -2.533 25.635 1.00 55.25 196 THR A N 1
ATOM 1567 C CA . THR A 1 196 ? 3.026 -2.053 26.102 1.00 55.25 196 THR A CA 1
ATOM 1568 C C . THR A 1 196 ? 3.130 -1.264 27.411 1.00 55.25 196 THR A C 1
ATOM 1570 O O . THR A 1 196 ? 2.165 -0.631 27.828 1.00 55.25 196 THR A O 1
ATOM 1573 N N . GLN A 1 197 ? 4.304 -1.270 28.056 1.00 48.47 197 GLN A N 1
ATOM 1574 C CA . GLN A 1 197 ? 4.565 -0.577 29.311 1.00 48.47 197 GLN A CA 1
ATOM 1575 C C . GLN A 1 197 ? 5.664 0.487 29.218 1.00 48.47 197 GLN A C 1
ATOM 1577 O O . GLN A 1 197 ? 6.576 0.472 28.393 1.00 48.47 197 GLN A O 1
ATOM 1582 N N . SER A 1 198 ? 5.497 1.432 30.130 1.00 48.59 198 SER A N 1
ATOM 1583 C CA . SER A 1 198 ? 5.799 2.853 30.081 1.00 48.59 198 SER A CA 1
ATOM 1584 C C . SER A 1 198 ? 7.207 3.312 30.456 1.00 48.59 198 SER A C 1
ATOM 1586 O O . SER A 1 198 ? 7.411 4.528 30.488 1.00 48.59 198 SER A O 1
ATOM 1588 N N . GLU A 1 199 ? 8.134 2.434 30.834 1.00 43.94 199 GLU A N 1
ATOM 1589 C CA . GLU A 1 199 ? 9.217 2.880 31.733 1.00 43.94 199 GLU A CA 1
ATOM 1590 C C . GLU A 1 199 ? 10.646 2.823 31.185 1.00 43.94 199 GLU A C 1
ATOM 1592 O O . GLU A 1 199 ? 11.520 3.463 31.766 1.00 43.94 199 GLU A O 1
ATOM 1597 N N . HIS A 1 200 ? 10.928 2.169 30.051 1.00 44.25 200 HIS A N 1
ATOM 1598 C CA . HIS A 1 200 ? 12.337 1.898 29.701 1.00 44.25 200 HIS A CA 1
ATOM 1599 C C . HIS A 1 200 ? 12.827 2.325 28.310 1.00 44.25 200 HIS A C 1
ATOM 1601 O O . HIS A 1 200 ? 14.023 2.224 28.035 1.00 44.25 200 HIS A O 1
ATOM 1607 N N . LEU A 1 201 ? 11.983 2.889 27.439 1.00 44.91 201 LEU A N 1
ATOM 1608 C CA . LEU A 1 201 ? 12.404 3.158 26.053 1.00 44.91 201 LEU A CA 1
ATOM 1609 C C . LEU A 1 201 ? 13.247 4.425 25.837 1.00 44.91 201 LEU A C 1
ATOM 1611 O O . LEU A 1 201 ? 13.863 4.556 24.782 1.00 44.91 201 LEU A O 1
ATOM 1615 N N . ILE A 1 202 ? 13.361 5.319 26.828 1.00 44.09 202 ILE A N 1
ATOM 1616 C CA . ILE A 1 202 ? 14.284 6.468 26.722 1.00 44.09 202 ILE A CA 1
ATOM 1617 C C . ILE A 1 202 ? 15.752 5.998 26.722 1.00 44.09 202 ILE A C 1
ATOM 1619 O O . ILE A 1 202 ? 16.614 6.683 26.181 1.00 44.09 202 ILE A O 1
ATOM 1623 N N . LEU A 1 203 ? 16.052 4.796 27.228 1.00 38.44 203 LEU A N 1
ATOM 1624 C CA . LEU A 1 203 ? 17.428 4.305 27.294 1.00 38.44 203 LEU A CA 1
ATOM 1625 C C . LEU A 1 203 ? 17.896 3.665 25.972 1.00 38.44 203 LEU A C 1
ATOM 1627 O O . LEU A 1 203 ? 18.998 3.965 25.531 1.00 38.44 203 LEU A O 1
ATOM 1631 N N . MET A 1 204 ? 17.095 2.867 25.254 1.00 40.19 204 MET A N 1
ATOM 1632 C CA . MET A 1 204 ? 17.643 2.084 24.122 1.00 40.19 204 MET A CA 1
ATOM 1633 C C . MET A 1 204 ? 18.109 2.903 22.905 1.00 40.19 204 MET A C 1
ATOM 1635 O O . MET A 1 204 ? 18.993 2.443 22.186 1.00 40.19 204 MET A O 1
ATOM 1639 N N . ILE A 1 205 ? 17.588 4.115 22.677 1.00 42.06 205 ILE A N 1
ATOM 1640 C CA . ILE A 1 205 ? 18.035 4.958 21.547 1.00 42.06 205 ILE A CA 1
ATOM 1641 C C . ILE A 1 205 ? 19.306 5.757 21.898 1.00 42.06 205 ILE A C 1
ATOM 1643 O O . ILE A 1 205 ? 20.076 6.106 21.006 1.00 42.06 205 ILE A O 1
ATOM 1647 N N . ILE A 1 206 ? 19.593 5.988 23.185 1.00 43.59 206 ILE A N 1
ATOM 1648 C CA . ILE A 1 206 ? 20.750 6.795 23.616 1.00 43.59 206 ILE A CA 1
ATOM 1649 C C . ILE A 1 206 ? 22.051 5.967 23.665 1.00 43.59 206 ILE A C 1
ATOM 1651 O O . ILE A 1 206 ? 23.133 6.524 23.488 1.00 43.59 206 ILE A O 1
ATOM 1655 N N . TYR A 1 207 ? 21.986 4.639 23.821 1.00 39.66 207 TYR A N 1
ATOM 1656 C CA . TYR A 1 207 ? 23.193 3.793 23.909 1.00 39.66 207 TYR A CA 1
ATOM 1657 C C . TYR A 1 207 ? 23.762 3.317 22.564 1.00 39.66 207 TYR A C 1
ATOM 1659 O O . TYR A 1 207 ? 24.801 2.662 22.551 1.00 39.66 207 TYR A O 1
ATOM 1667 N N . TRP A 1 208 ? 23.141 3.664 21.432 1.00 43.38 208 TRP A N 1
ATOM 1668 C CA . TRP A 1 208 ? 23.649 3.316 20.097 1.00 43.38 208 TRP A CA 1
ATOM 1669 C C . TRP A 1 208 ? 24.134 4.545 19.317 1.00 43.38 208 TRP A C 1
ATOM 1671 O O . TRP A 1 208 ? 23.894 4.699 18.123 1.00 43.38 208 TRP A O 1
ATOM 1681 N N . ILE A 1 209 ? 24.829 5.447 20.010 1.00 40.25 209 ILE A N 1
ATOM 1682 C CA . ILE A 1 209 ? 25.787 6.358 19.384 1.00 40.25 209 ILE A CA 1
ATOM 1683 C C . ILE A 1 209 ? 27.163 5.771 19.708 1.00 40.25 209 ILE A C 1
ATOM 1685 O O . ILE A 1 209 ? 27.508 5.708 20.891 1.00 40.25 209 ILE A O 1
ATOM 1689 N N . PRO A 1 210 ? 27.952 5.313 18.717 1.00 39.91 210 PRO A N 1
ATOM 1690 C CA . PRO A 1 210 ? 29.335 4.947 18.971 1.00 39.91 210 PRO A CA 1
ATOM 1691 C C . PRO A 1 210 ? 30.030 6.190 19.521 1.00 39.91 210 PRO A C 1
ATOM 1693 O O . PRO A 1 210 ? 30.107 7.213 18.840 1.00 39.91 210 PRO A O 1
ATOM 1696 N N . ARG A 1 211 ? 30.483 6.130 20.774 1.00 39.59 211 ARG A N 1
ATOM 1697 C CA . ARG A 1 211 ? 31.433 7.119 21.274 1.00 39.59 211 ARG A CA 1
ATOM 1698 C C . ARG A 1 211 ? 32.742 6.859 20.532 1.00 39.59 211 ARG A C 1
ATOM 1700 O O . ARG A 1 211 ? 33.337 5.800 20.722 1.00 39.59 211 ARG A O 1
ATOM 1707 N N . HIS A 1 212 ? 33.098 7.771 19.634 1.00 41.47 212 HIS A N 1
ATOM 1708 C CA . HIS A 1 212 ? 34.477 7.932 19.184 1.00 41.47 212 HIS A CA 1
ATOM 1709 C C . HIS A 1 212 ? 35.305 8.553 20.307 1.00 41.47 212 HIS A C 1
ATOM 1711 O O . HIS A 1 212 ? 34.734 9.383 21.054 1.00 41.47 212 HIS A O 1
#